Protein AF-0000000079764122 (afdb_homodimer)

Foldseek 3Di:
DDDPVPADPDPVSRVCVQQNDDPSLVLLVVQLVDWDDLVRSVVVDPPDDSVNSVVNQVSNVVVQFKDWDWPPDVVTDIIMHGDPNNVVCVVVSVVVVVVVVVVVVVVVVD/DDDPVPADPDPVSRVCVQQNDDPSLVLLVVQLVDWDDLVRSVVVDPPDDSVNSVVNQVSNVVVQFKDWDWPPDVVTDIIMHGDPNNNVCVVVSVVVVVVVVVVVVVVVVD

pLDDT: mean 93.63, std 7.14, range [58.12, 98.75]

Radius of gyration: 18.71 Å; Cα contacts (8 Å, |Δi|>4): 303; chains: 2; bounding box: 44×66×37 Å

Nearest PDB structures (foldseek):
  7kd3-assembly1_A  TM=9.656E-01  e=2.342E-09  Clostridioides difficile R20291
  4a5m-assembly1_B  TM=9.722E-01  e=9.877E-09  Bacillus subtilis
  4a5n-assembly2_D  TM=9.102E-01  e=9.278E-09  Bacillus subtilis
  2hzt-assembly1_B  TM=9.514E-01  e=3.675E-08  Bacillus subtilis
  5hs8-assembly1_A  TM=8.318E-01  e=1.384E-06  Bacillus subtilis subsp. subtilis str. 168

Organism: NCBI:txid410072

InterPro domains:
  IPR002577 Helix-turn-helix, HxlR type [PF01638] (18-104)
  IPR002577 Helix-turn-helix, HxlR type [PS51118] (10-108)
  IPR036388 Winged helix-like DNA-binding domain superfamily [G3DSA:1.10.10.10] (1-110)
  IPR036390 Winged helix DNA-binding domain superfamily [SSF46785] (8-101)

Sequence (220 aa):
MRAKEELPECPVATAVSLIGGKWKLLILRNLKERPWRFNELQRSIDGISQKVLTDSLRQMMSDGLAYRHDYHEQPPRVEYGLTELGTKMLPIVNSLADFGNYYKSIIEQNMRAKEELPECPVATAVSLIGGKWKLLILRNLKERPWRFNELQRSIDGISQKVLTDSLRQMMSDGLAYRHDYHEQPPRVEYGLTELGTKMLPIVNSLADFGNYYKSIIEQN

Secondary structure (DSSP, 8-state):
---GGGS-SSHHHHHHHHH-SSSHHHHHHHHTTS-B-HHHHHHHSTT--HHHHHHHHHHHHHTTSEEEEE---SS--EEEEE-HHHHTTHHHHHHHHHHHHHHHHHHHH-/---GGGS-SSHHHHHHHHH-SSSHHHHHHHHTTS-B-HHHHHHHSTT--HHHHHHHHHHHHHTTSEEEEE---SS--EEEEE-HHHHTTHHHHHHHHHHHHHHHHHHHH-

Structure (mmCIF, N/CA/C/O backbone):
data_AF-0000000079764122-model_v1
#
loop_
_entity.id
_entity.type
_entity.pdbx_description
1 polymer 'Transcriptional regulator'
#
loop_
_atom_site.group_PDB
_atom_site.id
_atom_site.type_symbol
_atom_site.label_atom_id
_atom_site.label_alt_id
_atom_site.label_comp_id
_atom_site.label_asym_id
_atom_site.label_entity_id
_atom_site.label_seq_id
_atom_site.pdbx_PDB_ins_code
_atom_site.Cartn_x
_atom_site.Cartn_y
_atom_site.Cartn_z
_atom_site.occupancy
_atom_site.B_iso_or_equiv
_atom_site.auth_seq_id
_atom_site.auth_comp_id
_atom_site.auth_asym_id
_atom_site.auth_atom_id
_atom_site.pdbx_PDB_model_num
ATOM 1 N N . MET A 1 1 ? -13.883 -15.25 -2.232 1 72.88 1 MET A N 1
ATOM 2 C CA . MET A 1 1 ? -13.961 -13.797 -2.146 1 72.88 1 MET A CA 1
ATOM 3 C C . MET A 1 1 ? -14.672 -13.359 -0.866 1 72.88 1 MET A C 1
ATOM 5 O O . MET A 1 1 ? -15.523 -14.086 -0.348 1 72.88 1 MET A O 1
ATOM 9 N N . ARG A 1 2 ? -14.109 -12.141 -0.45 1 74.19 2 ARG A N 1
ATOM 10 C CA . ARG A 1 2 ? -14.703 -11.656 0.791 1 74.19 2 ARG A CA 1
ATOM 11 C C . ARG A 1 2 ? -16.156 -11.25 0.582 1 74.19 2 ARG A C 1
ATOM 13 O O . ARG A 1 2 ? -16.547 -10.812 -0.505 1 74.19 2 ARG A O 1
ATOM 20 N N . ALA A 1 3 ? -16.922 -11.609 1.729 1 75.88 3 ALA A N 1
ATOM 21 C CA . ALA A 1 3 ? -18.297 -11.125 1.683 1 75.88 3 ALA A CA 1
ATOM 22 C C . ALA A 1 3 ? -18.344 -9.602 1.749 1 75.88 3 ALA A C 1
ATOM 24 O O . ALA A 1 3 ? -17.469 -8.977 2.352 1 75.88 3 ALA A O 1
ATOM 25 N N . LYS A 1 4 ? -19.312 -9.062 1.023 1 72.19 4 LYS A N 1
ATOM 26 C CA . LYS A 1 4 ? -19.516 -7.621 0.929 1 72.19 4 LYS A CA 1
ATOM 27 C C . LYS A 1 4 ? -19.5 -6.973 2.311 1 72.19 4 LYS A C 1
ATOM 29 O O . LYS A 1 4 ? -18.969 -5.883 2.49 1 72.19 4 LYS A O 1
ATOM 34 N N . GLU A 1 5 ? -20.125 -7.656 3.156 1 76.19 5 GLU A N 1
ATOM 35 C CA . GLU A 1 5 ? -20.297 -7.109 4.5 1 76.19 5 GLU A CA 1
ATOM 36 C C . GLU A 1 5 ? -18.969 -7 5.234 1 76.19 5 GLU A C 1
ATOM 38 O O . GLU A 1 5 ? -18.859 -6.285 6.234 1 76.19 5 GLU A O 1
ATOM 43 N N . GLU A 1 6 ? -18 -7.531 4.684 1 84.06 6 GLU A N 1
ATOM 44 C CA . GLU A 1 6 ? -16.688 -7.582 5.344 1 84.06 6 GLU A CA 1
ATOM 45 C C . GLU A 1 6 ? -15.766 -6.492 4.816 1 84.06 6 GLU A C 1
ATOM 47 O O . GLU A 1 6 ? -14.695 -6.254 5.383 1 84.06 6 GLU A O 1
ATOM 52 N N . LEU A 1 7 ? -16.344 -5.793 3.822 1 87.56 7 LEU A N 1
ATOM 53 C CA . LEU A 1 7 ? -15.469 -4.801 3.199 1 87.56 7 LEU A CA 1
ATOM 54 C C . LEU A 1 7 ? -15.711 -3.418 3.795 1 87.56 7 LEU A C 1
ATOM 56 O O . LEU A 1 7 ? -16.859 -3.051 4.082 1 87.56 7 LEU A O 1
ATOM 60 N N . PRO A 1 8 ? -14.633 -2.721 4.031 1 89.75 8 PRO A N 1
ATOM 61 C CA . PRO A 1 8 ? -14.805 -1.329 4.453 1 89.75 8 PRO A CA 1
ATOM 62 C C . PRO A 1 8 ? -15.656 -0.521 3.479 1 89.75 8 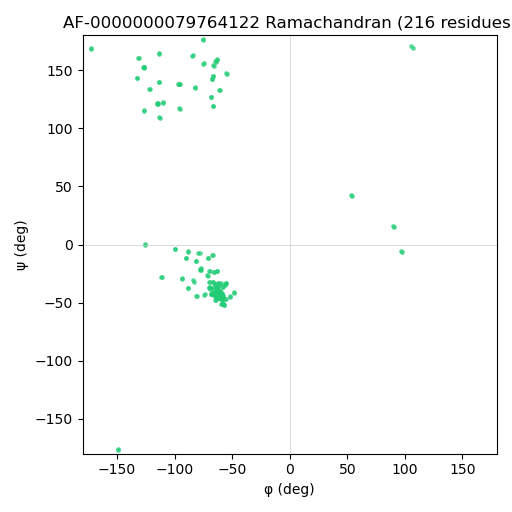PRO A C 1
ATOM 64 O O . PRO A 1 8 ? -15.672 -0.81 2.279 1 89.75 8 PRO A O 1
ATOM 67 N N . GLU A 1 9 ? -16.391 0.408 4.008 1 88.31 9 GLU A N 1
ATOM 68 C CA . GLU A 1 9 ? -17.188 1.287 3.162 1 88.31 9 GLU A CA 1
ATOM 69 C C . GLU A 1 9 ? -16.297 2.135 2.252 1 88.31 9 GLU A C 1
ATOM 71 O O . GLU A 1 9 ? -16.625 2.348 1.082 1 88.31 9 GLU A O 1
ATOM 76 N N . CYS A 1 10 ? -15.242 2.592 2.73 1 92.75 10 CYS A N 1
ATOM 77 C CA . CYS A 1 10 ? -14.312 3.406 1.96 1 92.75 10 CYS A CA 1
ATOM 78 C C . CYS A 1 10 ? -13.625 2.576 0.884 1 92.75 10 CYS A C 1
ATOM 80 O O . CYS A 1 10 ? -12.984 1.569 1.188 1 92.75 10 CYS A O 1
ATOM 82 N N . PRO A 1 11 ? -13.688 3.051 -0.358 1 95 11 PRO A N 1
ATOM 83 C CA . PRO A 1 11 ? -13.07 2.279 -1.437 1 95 11 PRO A CA 1
ATOM 84 C C . PRO A 1 11 ? -11.555 2.15 -1.274 1 95 11 PRO A C 1
ATOM 86 O O . PRO A 1 11 ? -10.984 1.101 -1.584 1 95 11 PRO A O 1
ATOM 89 N N . VAL A 1 12 ? -10.969 3.164 -0.826 1 95 12 VAL A N 1
ATOM 90 C CA . VAL A 1 12 ? -9.531 3.082 -0.6 1 95 12 VAL A CA 1
ATOM 91 C C . VAL A 1 12 ? -9.234 2.043 0.481 1 95 12 VAL A C 1
ATOM 93 O O . VAL A 1 12 ? -8.328 1.222 0.331 1 95 12 VAL A O 1
ATOM 96 N N . ALA A 1 13 ? -10.008 2.078 1.531 1 94.5 13 ALA A N 1
ATOM 97 C CA . ALA A 1 13 ? -9.844 1.101 2.605 1 94.5 13 ALA A CA 1
ATOM 98 C C . ALA A 1 13 ? -10.055 -0.32 2.09 1 94.5 13 ALA A C 1
ATOM 100 O O . ALA A 1 13 ? -9.352 -1.246 2.5 1 94.5 13 ALA A O 1
ATOM 101 N N . THR A 1 14 ? -11.023 -0.443 1.241 1 94.69 14 THR A N 1
ATOM 102 C CA . THR A 1 14 ? -11.25 -1.745 0.624 1 94.69 14 THR A CA 1
ATOM 103 C C . THR A 1 14 ? -10.008 -2.199 -0.146 1 94.69 14 THR A C 1
ATOM 105 O O . THR A 1 14 ? -9.516 -3.309 0.064 1 94.69 14 THR A O 1
ATOM 108 N N . ALA A 1 15 ? -9.484 -1.325 -1.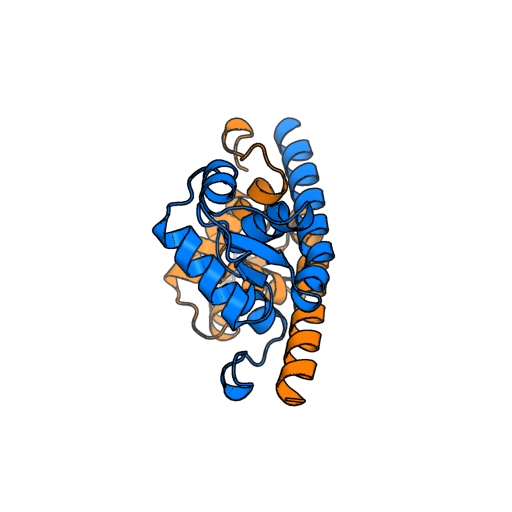012 1 94.81 15 ALA A N 1
ATOM 109 C CA . ALA A 1 15 ? -8.297 -1.664 -1.789 1 94.81 15 ALA A CA 1
ATOM 110 C C . ALA A 1 15 ? -7.113 -1.98 -0.875 1 94.81 15 ALA A C 1
ATOM 112 O O . ALA A 1 15 ? -6.395 -2.957 -1.097 1 94.81 15 ALA A O 1
ATOM 113 N N . VAL A 1 16 ? -6.965 -1.203 0.137 1 93.62 16 VAL A N 1
ATOM 114 C CA . VAL A 1 16 ? -5.871 -1.378 1.085 1 93.62 16 VAL A CA 1
ATOM 115 C C . VAL A 1 16 ? -6.02 -2.717 1.804 1 93.62 16 VAL A C 1
ATOM 117 O O . VAL A 1 16 ? -5.027 -3.41 2.049 1 93.62 16 VAL A O 1
ATOM 120 N N . SER A 1 17 ? -7.211 -3.068 2.133 1 92.81 17 SER A N 1
ATOM 121 C CA . SER A 1 17 ? -7.434 -4.344 2.801 1 92.81 17 SER A CA 1
ATOM 122 C C . SER A 1 17 ? -7.031 -5.516 1.908 1 92.81 17 SER A C 1
ATOM 124 O O . SER A 1 17 ? -6.691 -6.59 2.402 1 92.81 17 SER A O 1
ATOM 126 N N . LEU A 1 18 ? -7.008 -5.312 0.625 1 93.75 18 LEU A N 1
ATOM 127 C CA . LEU A 1 18 ? -6.688 -6.348 -0.348 1 93.75 18 LEU A CA 1
ATOM 128 C C . LEU A 1 18 ? -5.184 -6.406 -0.604 1 93.75 18 LEU A C 1
ATOM 130 O O . LEU A 1 18 ? -4.621 -7.488 -0.788 1 93.75 18 LEU A O 1
ATOM 134 N N . ILE A 1 19 ? -4.559 -5.254 -0.62 1 91.31 19 ILE A N 1
ATOM 135 C CA . ILE A 1 19 ? -3.176 -5.219 -1.08 1 91.31 19 ILE A CA 1
ATOM 136 C C . ILE A 1 19 ? -2.295 -4.562 -0.02 1 91.31 19 ILE A C 1
ATOM 138 O O . ILE A 1 19 ? -1.102 -4.348 -0.242 1 91.31 19 ILE A O 1
ATOM 142 N N . GLY A 1 20 ? -3.004 -4.215 1.008 1 83.31 20 GLY A N 1
ATOM 143 C CA . GLY A 1 20 ? -2.246 -3.58 2.072 1 83.31 20 GLY A CA 1
ATOM 144 C C . GLY A 1 20 ? -1.212 -4.496 2.699 1 83.31 20 GLY A C 1
ATOM 145 O O . GLY A 1 20 ? -1.279 -5.715 2.541 1 83.31 20 GLY A O 1
ATOM 146 N N . GLY A 1 21 ? -0.166 -3.969 3.33 1 79.31 21 GLY A N 1
ATOM 147 C CA . GLY A 1 21 ? 0.979 -4.691 3.861 1 79.31 21 GLY A CA 1
ATOM 148 C C . GLY A 1 21 ? 2.242 -4.488 3.045 1 79.31 21 GLY A C 1
ATOM 149 O O . GLY A 1 21 ? 2.188 -3.975 1.926 1 79.31 21 GLY A O 1
ATOM 150 N N . LYS A 1 22 ? 3.248 -4.914 3.59 1 82.5 22 LYS A N 1
ATOM 151 C CA . LYS A 1 22 ? 4.562 -4.648 3.014 1 82.5 22 LYS A CA 1
ATOM 152 C C . LYS A 1 22 ? 4.832 -5.551 1.813 1 82.5 22 LYS A C 1
ATOM 154 O O . LYS A 1 22 ? 5.504 -5.145 0.862 1 82.5 22 LYS A O 1
ATOM 159 N N . TRP A 1 23 ? 4.082 -6.684 1.724 1 93.06 23 TRP A N 1
ATOM 160 C CA . TRP A 1 23 ? 4.617 -7.723 0.854 1 93.06 23 TRP A CA 1
ATOM 161 C C . TRP A 1 23 ? 3.746 -7.902 -0.385 1 93.06 23 TRP A C 1
ATOM 163 O O . TRP A 1 23 ? 4.246 -8.258 -1.455 1 93.06 23 TRP A O 1
ATOM 173 N N . LYS A 1 24 ? 2.465 -7.633 -0.38 1 95.31 24 LYS A N 1
ATOM 174 C CA . LYS A 1 24 ? 1.551 -8.016 -1.451 1 95.31 24 LYS A CA 1
ATOM 175 C C . LYS A 1 24 ? 1.82 -7.215 -2.719 1 95.31 24 LYS A C 1
ATOM 177 O O . LYS A 1 24 ? 1.667 -7.727 -3.83 1 95.31 24 LYS A O 1
ATOM 182 N N . LEU A 1 25 ? 2.244 -5.992 -2.572 1 95.12 25 LEU A N 1
ATOM 183 C CA . LEU A 1 25 ? 2.566 -5.18 -3.74 1 95.12 25 LEU A CA 1
ATOM 184 C C . LEU A 1 25 ? 3.828 -5.691 -4.426 1 95.12 25 LEU A C 1
ATOM 186 O O . LEU A 1 25 ? 3.932 -5.652 -5.656 1 95.12 25 LEU A O 1
ATOM 190 N N . LEU A 1 26 ? 4.785 -6.141 -3.652 1 96.25 26 LEU A N 1
ATOM 191 C CA . LEU A 1 26 ? 6 -6.711 -4.219 1 96.25 26 LEU A CA 1
ATOM 192 C C . LEU A 1 26 ? 5.711 -8.039 -4.906 1 96.25 26 LEU A C 1
ATOM 194 O O . LEU A 1 26 ? 6.281 -8.344 -5.957 1 96.25 26 LEU A O 1
ATOM 198 N N . ILE A 1 27 ? 4.82 -8.773 -4.301 1 97.62 27 ILE A N 1
ATOM 199 C CA . ILE A 1 27 ? 4.398 -10.031 -4.91 1 97.62 27 ILE A CA 1
ATOM 200 C C . ILE A 1 27 ? 3.703 -9.758 -6.238 1 97.62 27 ILE A C 1
ATOM 202 O O . ILE A 1 27 ? 3.996 -10.406 -7.246 1 97.62 27 ILE A O 1
ATOM 206 N N . LEU A 1 28 ? 2.814 -8.773 -6.273 1 97.12 28 LEU A N 1
ATOM 207 C CA . LEU A 1 28 ? 2.115 -8.383 -7.492 1 97.12 28 LEU A CA 1
ATOM 208 C C . LEU A 1 28 ? 3.104 -7.984 -8.586 1 97.12 28 LEU A C 1
ATOM 210 O O . LEU A 1 28 ? 2.928 -8.344 -9.75 1 97.12 28 LEU A O 1
ATOM 214 N N . ARG A 1 29 ? 4.031 -7.25 -8.18 1 96.06 29 ARG A N 1
ATOM 215 C CA . ARG A 1 29 ? 5.055 -6.809 -9.117 1 96.06 29 ARG A CA 1
ATOM 216 C C . ARG A 1 29 ? 5.715 -7.996 -9.812 1 96.06 29 ARG A C 1
ATOM 218 O O . ARG A 1 29 ? 5.883 -7.996 -11.031 1 96.06 29 ARG A O 1
ATOM 225 N N . ASN A 1 30 ? 6.094 -9.008 -9.039 1 97.31 30 ASN A N 1
ATOM 226 C CA . ASN A 1 30 ? 6.738 -10.188 -9.609 1 97.31 30 ASN A CA 1
ATOM 227 C C . ASN A 1 30 ? 5.777 -10.984 -10.484 1 97.31 30 ASN A C 1
ATOM 229 O O . ASN A 1 30 ? 6.137 -11.414 -11.578 1 97.31 30 ASN A O 1
ATOM 233 N N . LEU A 1 31 ? 4.566 -11.133 -10.008 1 97.94 31 LEU A N 1
ATOM 234 C CA . LEU A 1 31 ? 3.59 -11.961 -10.711 1 97.94 31 LEU A CA 1
ATOM 235 C C . LEU A 1 31 ? 3.166 -11.305 -12.023 1 97.94 31 LEU A C 1
ATOM 237 O O . LEU A 1 31 ? 2.586 -11.961 -12.891 1 97.94 31 LEU A O 1
ATOM 241 N N . LYS A 1 32 ? 3.326 -10.031 -12.102 1 96.38 32 LYS A N 1
ATOM 242 C CA . LYS A 1 32 ? 3.064 -9.305 -13.344 1 96.38 32 LYS A CA 1
ATOM 243 C C . LYS A 1 32 ? 3.865 -9.883 -14.5 1 96.38 32 LYS A C 1
ATOM 245 O O . LYS A 1 32 ? 3.404 -9.883 -15.641 1 96.38 32 LYS A O 1
ATOM 250 N N . GLU A 1 33 ? 4.988 -10.359 -14.25 1 95.69 33 GLU A N 1
ATOM 251 C CA . GLU A 1 33 ? 5.938 -10.773 -15.281 1 95.69 33 GLU A CA 1
ATOM 252 C C . GLU A 1 33 ? 5.602 -12.164 -15.805 1 95.69 33 GLU A C 1
ATOM 254 O O . GLU A 1 33 ? 5.695 -12.422 -17.016 1 95.69 33 GLU A O 1
ATOM 259 N N . ARG A 1 34 ? 5.312 -13.016 -14.977 1 96 34 ARG A N 1
ATOM 260 C CA . ARG A 1 34 ? 5.051 -14.422 -15.273 1 96 34 ARG A CA 1
ATOM 261 C C . ARG A 1 34 ? 4.543 -15.164 -14.039 1 96 34 ARG A C 1
ATOM 263 O O . ARG A 1 34 ? 4.594 -14.625 -12.93 1 96 34 ARG A O 1
ATOM 270 N N . PRO A 1 35 ? 4.039 -16.453 -14.266 1 97.88 35 PRO A N 1
ATOM 271 C CA . PRO A 1 35 ? 3.84 -17.297 -13.086 1 97.88 35 PRO A CA 1
ATOM 272 C C . PRO A 1 35 ? 5.152 -17.672 -12.406 1 97.88 35 PRO A C 1
ATOM 274 O O . PRO A 1 35 ? 6.203 -17.688 -13.047 1 97.88 35 PRO A O 1
ATOM 277 N N . TRP A 1 36 ? 5.039 -17.953 -11.062 1 98.31 36 TRP A N 1
ATOM 278 C CA . TRP A 1 36 ? 6.242 -18.25 -10.289 1 98.31 36 TRP A CA 1
ATOM 279 C C . TRP A 1 36 ? 6.047 -19.484 -9.43 1 98.31 36 TRP A C 1
ATOM 281 O O . TRP A 1 36 ? 4.965 -19.719 -8.883 1 98.31 36 TRP A O 1
ATOM 291 N N . ARG A 1 37 ? 7.129 -20.203 -9.344 1 97.94 37 ARG A N 1
ATOM 292 C CA . ARG A 1 37 ? 7.18 -21.203 -8.273 1 97.94 37 ARG A CA 1
ATOM 293 C C . ARG A 1 37 ? 7.426 -20.547 -6.922 1 97.94 37 ARG A C 1
ATOM 295 O O . ARG A 1 37 ? 8.055 -19.484 -6.848 1 97.94 37 ARG A O 1
ATOM 302 N N . PHE A 1 38 ? 6.988 -21.266 -5.875 1 98.25 38 PHE A N 1
ATOM 303 C CA . PHE A 1 38 ? 7 -20.688 -4.535 1 98.25 38 PHE A CA 1
ATOM 304 C C . PHE A 1 38 ? 8.414 -20.266 -4.141 1 98.25 38 PHE A C 1
ATOM 306 O O . PHE A 1 38 ? 8.648 -19.094 -3.811 1 98.25 38 PHE A O 1
ATOM 313 N N . ASN A 1 39 ? 9.359 -21.156 -4.273 1 97.69 39 ASN A N 1
ATOM 314 C CA . ASN A 1 39 ? 10.719 -20.891 -3.803 1 97.69 39 ASN A CA 1
ATOM 315 C C . ASN A 1 39 ? 11.398 -19.797 -4.629 1 97.69 39 ASN A C 1
ATOM 317 O O . ASN A 1 39 ? 12.148 -18.984 -4.094 1 97.69 39 ASN A O 1
ATOM 321 N N . GLU A 1 40 ? 11.156 -19.812 -5.891 1 97.56 40 GLU A N 1
ATOM 322 C CA . GLU A 1 40 ? 11.68 -18.766 -6.77 1 97.56 40 GLU A CA 1
ATOM 323 C C . GLU A 1 40 ? 11.141 -17.391 -6.375 1 97.56 40 GLU A C 1
ATOM 325 O O . GLU A 1 40 ? 11.891 -16.406 -6.34 1 97.56 40 GLU A O 1
ATOM 330 N N . LEU A 1 41 ? 9.867 -17.328 -6.121 1 98.06 41 LEU A N 1
ATOM 331 C CA . LEU A 1 41 ? 9.219 -16.109 -5.691 1 98.06 41 LEU A CA 1
ATOM 332 C C . LEU A 1 41 ? 9.789 -15.617 -4.363 1 98.06 41 LEU A C 1
ATOM 334 O O . LEU A 1 41 ? 10.117 -14.438 -4.219 1 98.06 41 LEU A O 1
ATOM 338 N N . GLN A 1 42 ? 9.953 -16.5 -3.463 1 98 42 GLN A N 1
ATOM 339 C CA . GLN A 1 42 ? 10.492 -16.156 -2.15 1 98 42 GLN A CA 1
ATOM 340 C C . GLN A 1 42 ? 11.891 -15.555 -2.27 1 98 42 GLN A C 1
ATOM 342 O O . GLN A 1 42 ? 12.188 -14.547 -1.626 1 98 42 GLN A O 1
ATOM 347 N N . ARG A 1 43 ? 12.711 -16.125 -3.117 1 97.12 43 ARG A N 1
ATOM 348 C CA . ARG A 1 43 ? 14.094 -15.672 -3.279 1 97.12 43 ARG A CA 1
ATOM 349 C C . ARG A 1 43 ? 14.148 -14.312 -3.979 1 97.12 43 ARG A C 1
ATOM 351 O O . ARG A 1 43 ? 15.109 -13.555 -3.799 1 97.12 43 ARG A O 1
ATOM 358 N N . SER A 1 44 ? 13.148 -14.039 -4.77 1 96.12 44 SER A N 1
ATOM 359 C CA . SER A 1 44 ? 13.148 -12.828 -5.586 1 96.12 44 SER A CA 1
ATOM 360 C C . SER A 1 44 ? 12.703 -11.617 -4.781 1 96.12 44 SER A C 1
ATOM 362 O O . SER A 1 44 ? 12.891 -10.477 -5.215 1 96.12 44 SER A O 1
ATOM 364 N N . ILE A 1 45 ? 12.125 -11.781 -3.615 1 95.88 45 ILE A N 1
ATOM 365 C CA . ILE A 1 45 ? 11.656 -10.695 -2.766 1 95.88 45 ILE A CA 1
ATOM 366 C C . ILE A 1 45 ? 12.508 -10.625 -1.496 1 95.88 45 ILE A C 1
ATOM 368 O O . ILE A 1 45 ? 12.32 -11.43 -0.577 1 95.88 45 ILE A O 1
ATOM 372 N N . ASP A 1 46 ? 13.281 -9.625 -1.428 1 92.81 46 ASP A N 1
ATOM 373 C CA . ASP A 1 46 ? 14.266 -9.5 -0.358 1 92.81 46 ASP A CA 1
ATOM 374 C C . ASP A 1 46 ? 13.586 -9.312 0.996 1 92.81 46 ASP A C 1
ATOM 376 O O . ASP A 1 46 ? 12.789 -8.391 1.174 1 92.81 46 ASP A O 1
ATOM 380 N N . GLY A 1 47 ? 13.906 -10.359 1.9 1 94.06 47 GLY A N 1
ATOM 381 C CA . GLY A 1 47 ? 13.516 -10.156 3.287 1 94.06 47 GLY A CA 1
ATOM 382 C C . GLY A 1 47 ? 12.203 -10.82 3.65 1 94.06 47 GLY A C 1
ATOM 383 O O . GLY A 1 47 ? 11.836 -10.883 4.824 1 94.06 47 GLY A O 1
ATOM 384 N N . ILE A 1 48 ? 11.508 -11.375 2.699 1 95.94 48 ILE A N 1
ATOM 385 C CA . ILE A 1 48 ? 10.219 -11.984 3.014 1 95.94 48 ILE A CA 1
ATOM 386 C C . ILE A 1 48 ? 10.438 -13.391 3.568 1 95.94 48 ILE A C 1
ATOM 388 O O . ILE A 1 48 ? 11.258 -14.156 3.047 1 95.94 48 ILE A O 1
ATOM 392 N N . SER A 1 49 ? 9.773 -13.734 4.605 1 97.19 49 SER A N 1
ATOM 393 C CA . SER A 1 49 ? 9.867 -15.086 5.148 1 97.19 49 SER A CA 1
ATOM 394 C C . SER A 1 49 ? 8.914 -16.031 4.426 1 97.19 49 SER A C 1
ATOM 396 O O . SER A 1 49 ? 7.973 -15.602 3.766 1 97.19 49 SER A O 1
ATOM 398 N N . GLN A 1 50 ? 9.164 -17.266 4.59 1 97.88 50 GLN A N 1
ATOM 399 C CA . GLN A 1 50 ? 8.32 -18.297 3.994 1 97.88 50 GLN A CA 1
ATOM 400 C C . GLN A 1 50 ? 6.887 -18.203 4.5 1 97.88 50 GLN A C 1
ATOM 402 O O . GLN A 1 50 ? 5.941 -18.297 3.715 1 97.88 50 GLN A O 1
ATOM 407 N N . LYS A 1 51 ? 6.758 -18.062 5.723 1 97.94 51 LYS A N 1
ATOM 408 C CA . LYS A 1 51 ? 5.43 -17.984 6.328 1 97.94 51 LYS A CA 1
ATOM 409 C C . LYS A 1 51 ? 4.652 -16.781 5.785 1 97.94 51 LYS A C 1
ATOM 411 O O . LYS A 1 51 ? 3.469 -16.906 5.453 1 97.94 51 LYS A O 1
ATOM 416 N N . VAL A 1 52 ? 5.309 -15.688 5.73 1 97.19 52 VAL A N 1
ATOM 417 C CA . VAL A 1 52 ? 4.652 -14.453 5.293 1 97.19 52 VAL A CA 1
ATOM 418 C C . VAL A 1 52 ? 4.262 -14.57 3.822 1 97.19 52 VAL A C 1
ATOM 420 O O . VAL A 1 52 ? 3.18 -14.133 3.426 1 97.19 52 VAL A O 1
ATOM 423 N N . LEU A 1 53 ? 5.137 -15.125 3.027 1 98.12 53 LEU A N 1
ATOM 424 C CA . LEU A 1 53 ? 4.793 -15.344 1.626 1 98.12 53 LEU A CA 1
ATOM 425 C C . LEU A 1 53 ? 3.588 -16.266 1.498 1 98.12 53 LEU A C 1
ATOM 427 O O . LEU A 1 53 ? 2.658 -15.977 0.74 1 98.12 53 LEU A O 1
ATOM 431 N N . THR A 1 54 ? 3.561 -17.344 2.236 1 98.38 54 THR A N 1
ATOM 432 C CA . THR A 1 54 ? 2.443 -18.281 2.238 1 98.38 54 THR A CA 1
ATOM 433 C C . THR A 1 54 ? 1.142 -17.562 2.594 1 98.38 54 THR A C 1
ATOM 435 O O . THR A 1 54 ? 0.148 -17.688 1.872 1 98.38 54 THR A O 1
ATOM 438 N N . ASP A 1 55 ? 1.175 -16.875 3.658 1 97.5 55 ASP A N 1
ATOM 439 C CA . ASP A 1 55 ? -0.018 -16.172 4.133 1 97.5 55 ASP A CA 1
ATOM 440 C C . ASP A 1 55 ? -0.492 -15.141 3.115 1 97.5 55 ASP A C 1
ATOM 442 O O . ASP A 1 55 ? -1.693 -15 2.879 1 97.5 55 ASP A O 1
ATOM 446 N N . SER A 1 56 ? 0.44 -14.406 2.533 1 97.38 56 SER A N 1
ATOM 447 C CA . SER A 1 56 ? 0.093 -13.383 1.556 1 97.38 56 SER A CA 1
ATOM 448 C C . SER A 1 56 ? -0.549 -13.992 0.315 1 97.38 56 SER A C 1
ATOM 450 O O . SER A 1 56 ? -1.573 -13.508 -0.166 1 97.38 56 SER A O 1
ATOM 452 N N . LEU A 1 57 ? 0.042 -15.055 -0.163 1 98.06 57 LEU A N 1
ATOM 453 C CA . LEU A 1 57 ? -0.502 -15.727 -1.339 1 98.06 57 LEU A CA 1
ATOM 454 C C . LEU A 1 57 ? -1.888 -16.297 -1.048 1 98.06 57 LEU A C 1
ATOM 456 O O . LEU A 1 57 ? -2.795 -16.188 -1.875 1 98.06 57 LEU A O 1
ATOM 460 N N . ARG A 1 58 ? -2.031 -16.875 0.11 1 97.81 58 ARG A N 1
ATOM 461 C CA . ARG A 1 58 ? -3.33 -17.406 0.514 1 97.81 58 ARG A CA 1
ATOM 462 C C . ARG A 1 58 ? -4.387 -16.297 0.524 1 97.81 58 ARG A C 1
ATOM 464 O O . ARG A 1 58 ? -5.492 -16.484 0.014 1 97.81 58 ARG A O 1
ATOM 471 N N . GLN A 1 59 ? -4.078 -15.234 1.086 1 96.81 59 GLN A N 1
ATOM 472 C CA . GLN A 1 59 ? -5.02 -14.117 1.141 1 96.81 59 GLN A CA 1
ATOM 473 C C . GLN A 1 59 ? -5.332 -13.594 -0.258 1 96.81 59 GLN A C 1
ATOM 475 O O . GLN A 1 59 ? -6.488 -13.297 -0.572 1 96.81 59 GLN A O 1
ATOM 480 N N . MET A 1 60 ? -4.32 -13.469 -1.064 1 97.56 60 MET A N 1
ATOM 481 C CA . MET A 1 60 ? -4.504 -12.977 -2.424 1 97.56 60 MET A CA 1
ATOM 482 C C . MET A 1 60 ? -5.383 -13.922 -3.236 1 97.56 60 MET A C 1
ATOM 484 O O . MET A 1 60 ? -6.184 -13.477 -4.062 1 97.56 60 MET A O 1
ATOM 488 N N . MET A 1 61 ? -5.215 -15.219 -3.008 1 98 61 MET A N 1
ATOM 489 C CA . MET A 1 61 ? -6.07 -16.203 -3.674 1 98 61 MET A CA 1
ATOM 490 C C . MET A 1 61 ? -7.504 -16.109 -3.162 1 98 61 MET A C 1
ATOM 492 O O . MET A 1 61 ? -8.445 -16.109 -3.951 1 98 61 MET A O 1
ATOM 496 N N . SER A 1 62 ? -7.633 -15.969 -1.858 1 96.19 62 SER A N 1
ATOM 497 C CA . SER A 1 62 ? -8.953 -15.852 -1.252 1 96.19 62 SER A CA 1
ATOM 498 C C . SER A 1 62 ? -9.68 -14.602 -1.75 1 96.19 62 SER A C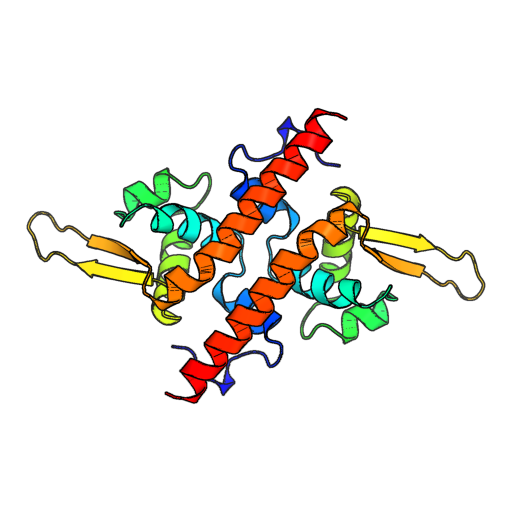 1
ATOM 500 O O . SER A 1 62 ? -10.898 -14.617 -1.922 1 96.19 62 SER A O 1
ATOM 502 N N . ASP A 1 63 ? -8.938 -13.586 -2.012 1 95.62 63 ASP A N 1
ATOM 503 C CA . ASP A 1 63 ? -9.516 -12.312 -2.436 1 95.62 63 ASP A CA 1
ATOM 504 C C . ASP A 1 63 ? -9.688 -12.266 -3.953 1 95.62 63 ASP A C 1
ATOM 506 O O . ASP A 1 63 ? -10.164 -11.266 -4.5 1 95.62 63 ASP A O 1
ATOM 510 N N . GLY A 1 64 ? -9.211 -13.25 -4.625 1 96.56 64 GLY A N 1
ATOM 511 C CA . GLY A 1 64 ? -9.438 -13.375 -6.055 1 96.56 64 GLY A CA 1
ATOM 512 C C . GLY A 1 64 ? -8.367 -12.695 -6.891 1 96.56 64 GLY A C 1
ATOM 513 O O . GLY A 1 64 ? -8.539 -12.5 -8.094 1 96.56 64 GLY A O 1
ATOM 514 N N . LEU A 1 65 ? -7.266 -12.359 -6.312 1 97.31 65 LEU A N 1
ATOM 515 C CA . LEU A 1 65 ? -6.238 -11.586 -7 1 97.31 65 LEU A CA 1
ATOM 516 C C . LEU A 1 65 ? -5.203 -12.5 -7.641 1 97.31 65 LEU A C 1
ATOM 518 O O . LEU A 1 65 ? -4.562 -12.133 -8.625 1 97.31 65 LEU A O 1
ATOM 522 N N . ALA A 1 66 ? -4.984 -13.672 -7.082 1 98.38 66 AL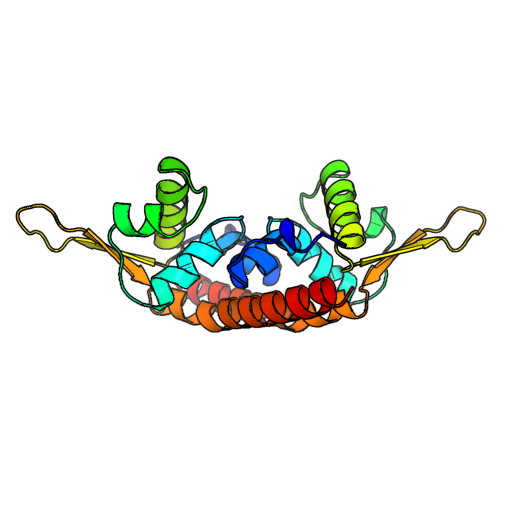A A N 1
ATOM 523 C CA . ALA A 1 66 ? -3.979 -14.625 -7.555 1 98.38 66 ALA A CA 1
ATOM 524 C C . ALA A 1 66 ? -4.562 -16.031 -7.676 1 98.38 66 ALA A C 1
ATOM 526 O O . ALA A 1 66 ? -5.625 -16.312 -7.113 1 98.38 66 ALA A O 1
ATOM 527 N N . TYR A 1 67 ? -3.898 -16.828 -8.445 1 98.62 67 TYR A N 1
ATOM 528 C CA . TYR A 1 67 ? -4.281 -18.219 -8.547 1 98.62 67 TYR A CA 1
ATOM 529 C C . TYR A 1 67 ? -3.088 -19.141 -8.273 1 98.62 67 TYR A C 1
ATOM 531 O O . TYR A 1 67 ? -1.938 -18.703 -8.344 1 98.62 67 TYR A O 1
ATOM 539 N N . ARG A 1 68 ? -3.377 -20.25 -7.816 1 98.31 68 ARG A N 1
ATOM 540 C CA . ARG A 1 68 ? -2.443 -21.359 -7.664 1 98.31 68 ARG A CA 1
ATOM 541 C C . ARG A 1 68 ? -2.754 -22.484 -8.656 1 98.31 68 ARG A C 1
ATOM 543 O O . ARG A 1 68 ? -3.877 -22.984 -8.688 1 98.31 68 ARG A O 1
ATOM 550 N N . HIS A 1 69 ? -1.782 -22.828 -9.484 1 98.19 69 HIS A N 1
ATOM 551 C CA . HIS A 1 69 ? -1.979 -23.875 -10.469 1 98.19 69 HIS A CA 1
ATOM 552 C C . HIS A 1 69 ? -1.071 -25.062 -10.188 1 98.19 69 HIS A C 1
ATOM 554 O O . HIS A 1 69 ? 0.155 -24.938 -10.188 1 98.19 69 HIS A O 1
ATOM 560 N N . ASP A 1 70 ? -1.691 -26.188 -10.008 1 97.44 70 ASP A N 1
ATOM 561 C CA . ASP A 1 70 ? -0.978 -27.438 -9.859 1 97.44 70 ASP A CA 1
ATOM 562 C C . ASP A 1 70 ? -0.899 -28.188 -11.188 1 97.44 70 ASP A C 1
ATOM 564 O O . ASP A 1 70 ? -1.926 -28.578 -11.75 1 97.44 70 ASP A O 1
ATOM 568 N N . TYR A 1 71 ? 0.268 -28.453 -11.766 1 96.62 71 TYR A N 1
ATOM 569 C CA . TYR A 1 71 ? 0.446 -29.078 -13.07 1 96.62 71 TYR A CA 1
ATOM 570 C C . TYR A 1 71 ? 0.269 -30.594 -12.969 1 96.62 71 TYR A C 1
ATOM 572 O O . TYR A 1 71 ? 0.234 -31.281 -13.984 1 96.62 71 TYR A O 1
ATOM 580 N N . HIS A 1 72 ? 0.134 -31.094 -11.719 1 95.25 72 HIS A N 1
ATOM 581 C CA . HIS A 1 72 ? -0.064 -32.531 -11.469 1 95.25 72 HIS A CA 1
ATOM 582 C C . HIS A 1 72 ? 1.016 -33.344 -12.148 1 95.25 72 HIS A C 1
ATOM 584 O O . HIS A 1 72 ? 0.712 -34.344 -12.82 1 95.25 72 HIS A O 1
ATOM 590 N N . GLU A 1 73 ? 2.111 -32.906 -12.062 1 93.38 73 GLU A N 1
ATOM 591 C CA . GLU A 1 73 ? 3.236 -33.625 -12.672 1 93.38 73 GLU A CA 1
ATOM 592 C C . GLU A 1 73 ? 4.195 -34.156 -11.602 1 93.38 73 GLU A C 1
ATOM 594 O O . GLU A 1 73 ? 4.012 -33.875 -10.414 1 93.38 73 GLU A O 1
ATOM 599 N N . GLN A 1 74 ? 5.102 -35.125 -12.039 1 92.25 74 GLN A N 1
ATOM 600 C CA . GLN A 1 74 ? 6.172 -35.656 -11.203 1 92.25 74 GLN A CA 1
ATOM 601 C C . GLN A 1 74 ? 7.543 -35.281 -11.75 1 92.25 74 GLN A C 1
ATOM 603 O O . GLN A 1 74 ? 7.871 -35.594 -12.898 1 92.25 74 GLN A O 1
ATOM 608 N N . PRO A 1 75 ? 8.266 -34.562 -10.859 1 92.12 75 PRO A N 1
ATOM 609 C CA . PRO A 1 75 ? 8.07 -34 -9.516 1 92.12 75 PRO A CA 1
ATOM 610 C C . PRO A 1 75 ? 6.992 -32.906 -9.484 1 92.12 75 PRO A C 1
ATOM 612 O O . PRO A 1 75 ? 6.695 -32.312 -10.516 1 92.12 75 PRO A O 1
ATOM 615 N N . PRO A 1 76 ? 6.484 -32.719 -8.297 1 94.31 76 PRO A N 1
ATOM 616 C CA . PRO A 1 76 ? 5.371 -31.781 -8.211 1 94.31 76 PRO A CA 1
ATOM 617 C C . PRO A 1 76 ? 5.758 -30.375 -8.656 1 94.31 76 PRO A C 1
ATOM 619 O O . PRO A 1 76 ? 6.863 -29.906 -8.367 1 94.31 76 PRO A O 1
ATOM 622 N N . ARG A 1 77 ? 4.902 -29.797 -9.5 1 95.31 77 ARG A N 1
ATOM 623 C CA . ARG A 1 77 ? 5.098 -28.422 -9.977 1 95.31 77 ARG A CA 1
ATOM 624 C C . ARG A 1 77 ? 3.854 -27.578 -9.734 1 95.31 77 ARG A C 1
ATOM 626 O O . ARG A 1 77 ? 2.775 -27.891 -10.25 1 95.31 77 ARG A O 1
ATOM 633 N N . VAL A 1 78 ? 3.984 -26.578 -8.883 1 97.75 78 VAL A N 1
ATOM 634 C CA . VAL A 1 78 ? 2.93 -25.609 -8.594 1 97.75 78 VAL A CA 1
ATOM 635 C C . VAL A 1 78 ? 3.418 -24.203 -8.914 1 97.75 78 VAL A C 1
ATOM 637 O O . VAL A 1 78 ? 4.555 -23.844 -8.602 1 97.75 78 VAL A O 1
ATOM 640 N N . GLU A 1 79 ? 2.514 -23.5 -9.609 1 98.69 79 GLU A N 1
ATOM 641 C CA . GLU A 1 79 ? 2.867 -22.125 -9.906 1 98.69 79 GLU A CA 1
ATOM 642 C C . GLU A 1 79 ? 1.771 -21.156 -9.453 1 98.69 79 GLU A C 1
ATOM 644 O O . GLU A 1 79 ? 0.603 -21.547 -9.359 1 98.69 79 GLU A O 1
ATOM 649 N N . TYR A 1 80 ? 2.164 -20 -9.172 1 98.75 80 TYR A N 1
ATOM 650 C CA . TYR A 1 80 ? 1.275 -18.906 -8.797 1 98.75 80 TYR A CA 1
ATOM 651 C C . TYR A 1 80 ? 1.281 -17.797 -9.852 1 98.75 80 TYR A C 1
ATOM 653 O O . TYR A 1 80 ? 2.332 -17.469 -10.406 1 98.75 80 TYR A O 1
ATOM 661 N N . GLY A 1 81 ? 0.111 -17.234 -10.141 1 98.62 81 GLY A N 1
ATOM 662 C CA . GLY A 1 81 ? -0.027 -16.141 -11.094 1 98.62 81 GLY A CA 1
ATOM 663 C C . GLY A 1 81 ? -1.17 -15.203 -10.758 1 98.62 81 GLY A C 1
ATOM 664 O O . GLY A 1 81 ? -1.812 -15.344 -9.719 1 98.62 81 GLY A O 1
ATOM 665 N N . LEU A 1 82 ? -1.387 -14.242 -11.633 1 98.44 82 LEU A N 1
ATOM 666 C CA . LEU A 1 82 ? -2.447 -13.266 -11.422 1 98.44 82 LEU A CA 1
ATOM 667 C C . LEU A 1 82 ? -3.717 -13.672 -12.164 1 98.44 82 LEU A C 1
ATOM 669 O O . LEU A 1 82 ? -3.65 -14.164 -13.297 1 98.44 82 LEU A O 1
ATOM 673 N N . THR A 1 83 ? -4.805 -13.484 -11.453 1 98 83 THR A N 1
ATOM 674 C CA . THR A 1 83 ? -6.09 -13.578 -12.133 1 98 83 THR A CA 1
ATOM 675 C C . THR A 1 83 ? -6.352 -12.328 -12.969 1 98 83 THR A C 1
ATOM 677 O O . THR A 1 83 ? -5.543 -11.391 -12.969 1 98 83 THR A O 1
ATOM 680 N N . GLU A 1 84 ? -7.492 -12.375 -13.688 1 96.56 84 GLU A N 1
ATOM 681 C CA . GLU A 1 84 ? -7.91 -11.164 -14.383 1 96.56 84 GLU A CA 1
ATOM 682 C C . GLU A 1 84 ? -8.102 -10 -13.414 1 96.56 84 GLU A C 1
ATOM 684 O O . GLU A 1 84 ? -7.691 -8.875 -13.703 1 96.56 84 GLU A O 1
ATOM 689 N N . LEU A 1 85 ? -8.703 -10.281 -12.297 1 96.19 85 LEU A N 1
ATOM 690 C CA . LEU A 1 85 ? -8.914 -9.266 -11.273 1 96.19 85 LEU A CA 1
ATOM 691 C C . LEU A 1 85 ? -7.578 -8.734 -10.75 1 96.19 85 LEU A C 1
ATOM 693 O O . LEU A 1 85 ? -7.402 -7.527 -10.594 1 96.19 85 LEU A O 1
ATOM 697 N N . GLY A 1 86 ? -6.664 -9.648 -10.484 1 96.94 86 GLY A N 1
ATOM 698 C CA . GLY A 1 86 ? -5.344 -9.25 -10.039 1 96.94 86 GLY A CA 1
ATOM 699 C C . GLY A 1 86 ? -4.629 -8.336 -11.023 1 96.94 86 GLY A C 1
ATOM 700 O O . GLY A 1 86 ? -3.928 -7.406 -10.617 1 96.94 86 GLY A O 1
ATOM 701 N N . THR A 1 87 ? -4.836 -8.594 -12.305 1 96.81 87 THR A N 1
ATOM 702 C CA . THR A 1 87 ? -4.188 -7.816 -13.352 1 96.81 87 THR A CA 1
ATOM 703 C C . THR A 1 87 ? -4.68 -6.371 -13.344 1 96.81 87 THR A C 1
ATOM 705 O O . THR A 1 87 ? -3.951 -5.457 -13.734 1 96.81 87 THR A O 1
ATOM 708 N N . LYS A 1 88 ? -5.844 -6.152 -12.812 1 95.69 88 LYS A N 1
ATOM 709 C CA . LYS A 1 88 ? -6.414 -4.809 -12.75 1 95.69 88 LYS A CA 1
ATOM 710 C C . LYS A 1 88 ? -5.672 -3.943 -11.734 1 95.69 88 LYS A C 1
ATOM 712 O O . LYS A 1 88 ? -5.812 -2.719 -11.734 1 95.69 88 LYS A O 1
ATOM 717 N N . MET A 1 89 ? -4.844 -4.52 -10.922 1 95.81 89 MET A N 1
ATOM 718 C CA . MET A 1 89 ? -4.07 -3.783 -9.922 1 95.81 89 MET A CA 1
ATOM 719 C C . MET A 1 89 ? -2.734 -3.326 -10.5 1 95.81 89 MET A C 1
ATOM 721 O O . MET A 1 89 ? -2.049 -2.494 -9.898 1 95.81 89 MET A O 1
ATOM 725 N N . LEU A 1 90 ? -2.359 -3.812 -11.648 1 95.81 90 LEU A N 1
ATOM 726 C CA . LEU A 1 90 ? -1.012 -3.613 -12.172 1 95.81 90 LEU A CA 1
ATOM 727 C C . LEU A 1 90 ? -0.752 -2.139 -12.453 1 95.81 90 LEU A C 1
ATOM 729 O O . LEU A 1 90 ? 0.358 -1.646 -12.242 1 95.81 90 LEU A O 1
ATOM 733 N N . PRO A 1 91 ? -1.746 -1.396 -12.891 1 95.5 91 PRO A N 1
ATOM 734 C CA . PRO A 1 91 ? -1.5 0.038 -13.055 1 95.5 91 PRO A CA 1
ATOM 735 C C . PRO A 1 91 ? -1.098 0.726 -11.758 1 95.5 91 PRO A C 1
ATOM 737 O O . PRO A 1 91 ? -0.295 1.662 -11.773 1 95.5 91 PRO A O 1
ATOM 740 N N . ILE A 1 92 ? -1.618 0.272 -10.672 1 95.5 92 ILE A N 1
ATOM 741 C CA . ILE A 1 92 ? -1.263 0.824 -9.367 1 95.5 92 ILE A CA 1
ATOM 742 C C . ILE A 1 92 ? 0.195 0.499 -9.047 1 95.5 92 ILE A C 1
ATOM 744 O O . ILE A 1 92 ? 0.956 1.374 -8.633 1 95.5 92 ILE A O 1
ATOM 748 N N . VAL A 1 93 ? 0.623 -0.692 -9.312 1 95.88 93 VAL A N 1
ATOM 749 C CA . VAL A 1 93 ? 2.004 -1.117 -9.102 1 95.88 93 VAL A CA 1
ATOM 750 C C . VAL A 1 93 ? 2.939 -0.29 -9.977 1 95.88 93 VAL A C 1
ATOM 752 O O . VAL A 1 93 ? 4 0.148 -9.523 1 95.88 93 VAL A O 1
ATOM 755 N N . ASN A 1 94 ? 2.502 -0.049 -11.188 1 96.31 94 ASN A N 1
ATOM 756 C CA . ASN A 1 94 ? 3.301 0.767 -12.094 1 96.31 94 ASN A CA 1
ATOM 757 C C . ASN A 1 94 ? 3.457 2.193 -11.578 1 96.31 94 ASN A C 1
ATOM 759 O O . ASN A 1 94 ? 4.539 2.773 -11.656 1 96.31 94 ASN A O 1
ATOM 763 N N . SER A 1 95 ? 2.402 2.723 -11.078 1 96.12 95 SER A N 1
ATOM 764 C CA . SER A 1 95 ? 2.449 4.074 -10.531 1 96.12 95 SER A CA 1
ATOM 765 C C . SER A 1 95 ? 3.363 4.141 -9.312 1 96.12 95 SER A C 1
ATOM 767 O O . SER A 1 95 ? 4.062 5.133 -9.109 1 96.12 95 SER A O 1
ATOM 769 N N . LEU A 1 96 ? 3.352 3.08 -8.539 1 96.06 96 LEU A N 1
ATOM 770 C CA . LEU A 1 96 ? 4.25 3.006 -7.395 1 96.06 96 LEU A CA 1
ATOM 771 C C . LEU A 1 96 ? 5.707 2.965 -7.844 1 96.06 96 LEU A C 1
ATOM 773 O O . LEU A 1 96 ? 6.562 3.623 -7.25 1 96.06 96 LEU A O 1
ATOM 777 N N . ALA A 1 97 ? 5.98 2.236 -8.852 1 96.38 97 ALA A N 1
ATOM 778 C CA . ALA A 1 97 ? 7.332 2.188 -9.406 1 96.38 97 ALA A CA 1
ATOM 779 C C . ALA A 1 97 ? 7.781 3.57 -9.875 1 96.38 97 ALA A C 1
ATOM 781 O O . ALA A 1 97 ? 8.906 3.994 -9.578 1 96.38 97 ALA A O 1
ATOM 782 N N . ASP A 1 98 ? 6.871 4.238 -10.578 1 96.88 98 ASP A N 1
ATOM 783 C CA . ASP A 1 98 ? 7.18 5.578 -11.07 1 96.88 98 ASP A CA 1
ATOM 784 C C . ASP A 1 98 ? 7.477 6.531 -9.914 1 96.88 98 ASP A C 1
ATOM 786 O O . ASP A 1 98 ? 8.438 7.305 -9.969 1 96.88 98 ASP A O 1
ATOM 790 N N . PHE A 1 99 ? 6.707 6.477 -8.961 1 96.81 99 PHE A N 1
ATOM 791 C CA . PHE A 1 99 ? 6.926 7.336 -7.801 1 96.81 99 PHE A CA 1
ATOM 792 C C . PHE A 1 99 ? 8.234 6.992 -7.109 1 96.81 99 PHE A C 1
ATOM 794 O O . PHE A 1 99 ? 8.984 7.883 -6.699 1 96.81 99 PHE A O 1
ATOM 801 N N . GLY A 1 100 ? 8.422 5.664 -6.875 1 96.06 100 GLY A N 1
ATOM 802 C CA . GLY A 1 100 ? 9.672 5.238 -6.27 1 96.06 100 GLY A CA 1
ATOM 803 C C . GLY A 1 100 ? 10.898 5.766 -6.996 1 96.06 100 GLY A C 1
ATOM 804 O O . GLY A 1 100 ? 11.844 6.242 -6.367 1 96.06 100 GLY A O 1
ATOM 805 N N . ASN A 1 101 ? 10.844 5.672 -8.312 1 96 101 ASN A N 1
ATOM 806 C CA . ASN A 1 101 ? 11.93 6.211 -9.125 1 96 101 ASN A CA 1
ATOM 807 C C . ASN A 1 101 ? 12.086 7.715 -8.922 1 96 101 ASN A C 1
ATOM 809 O O . ASN A 1 101 ? 13.195 8.219 -8.781 1 96 101 ASN A O 1
ATOM 813 N N . TYR A 1 102 ? 11 8.391 -8.953 1 95.62 102 TYR A N 1
ATOM 814 C CA . TYR A 1 102 ? 11.008 9.836 -8.75 1 95.62 102 TYR A CA 1
ATOM 815 C C . TYR A 1 102 ? 11.602 10.195 -7.391 1 95.62 102 TYR A C 1
ATOM 817 O O . TYR A 1 102 ? 12.461 11.07 -7.297 1 95.62 102 TYR A O 1
ATOM 825 N N . TYR A 1 103 ? 11.164 9.492 -6.359 1 95.69 103 TYR A N 1
ATOM 826 C CA . TYR A 1 103 ? 11.656 9.734 -5.004 1 95.69 103 TYR A CA 1
ATOM 827 C C . TYR A 1 103 ? 13.164 9.531 -4.922 1 95.69 103 TYR A C 1
ATOM 829 O O . TYR A 1 103 ? 13.875 10.367 -4.355 1 95.69 103 TYR A O 1
ATOM 837 N N . LYS A 1 104 ? 13.633 8.523 -5.488 1 93.88 104 LYS A N 1
ATOM 838 C CA . LYS A 1 104 ? 15.062 8.234 -5.473 1 93.88 104 LYS A CA 1
ATOM 839 C C . LY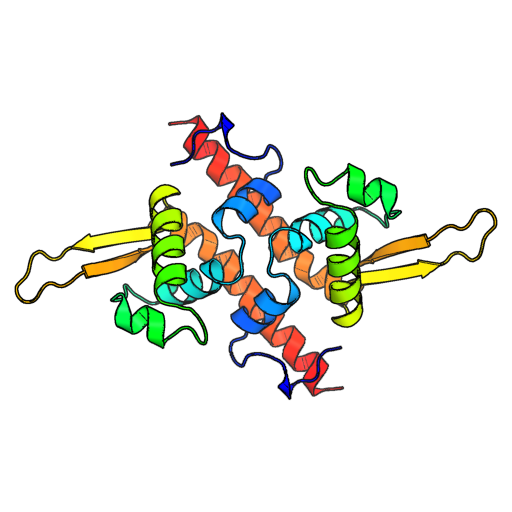S A 1 104 ? 15.852 9.328 -6.188 1 93.88 104 LYS A C 1
ATOM 841 O O . LYS A 1 104 ? 16.953 9.672 -5.781 1 93.88 104 LYS A O 1
ATOM 846 N N . SER A 1 105 ? 15.273 9.859 -7.254 1 93 105 SER A N 1
ATOM 847 C CA . SER A 1 105 ? 15.961 10.891 -8.031 1 93 105 SER A CA 1
ATOM 848 C C . SER A 1 105 ? 16.125 12.172 -7.223 1 93 105 SER A C 1
ATOM 850 O O . SER A 1 105 ? 17.109 12.898 -7.395 1 93 105 SER A O 1
ATOM 852 N N . ILE A 1 106 ? 15.203 12.469 -6.352 1 89.69 106 ILE A N 1
ATOM 853 C CA . ILE A 1 106 ? 15.258 13.719 -5.598 1 89.69 106 ILE A CA 1
ATOM 854 C C . ILE A 1 106 ? 16.156 13.539 -4.375 1 89.69 106 ILE A C 1
ATOM 856 O O . ILE A 1 106 ? 16.75 14.5 -3.896 1 89.69 106 ILE A O 1
ATOM 860 N N . ILE A 1 107 ? 16.203 12.336 -3.844 1 86.38 107 ILE A N 1
ATOM 861 C CA . ILE A 1 107 ? 17.062 12.086 -2.703 1 86.38 107 ILE A CA 1
ATOM 862 C C . ILE A 1 107 ? 18.516 12.031 -3.166 1 86.38 107 ILE A C 1
ATOM 864 O O . ILE A 1 107 ? 19.438 12.406 -2.426 1 86.38 107 ILE A O 1
ATOM 868 N N . GLU A 1 108 ? 18.703 11.352 -4.27 1 76.25 108 GLU A N 1
ATOM 869 C CA . GLU A 1 108 ? 20.062 11.328 -4.832 1 76.25 108 GLU A CA 1
ATOM 870 C C . GLU A 1 108 ? 20.578 12.742 -5.078 1 76.25 108 GLU A C 1
ATOM 872 O O . GLU A 1 108 ? 21.781 12.992 -4.969 1 76.25 108 GLU A O 1
ATOM 877 N N . GLN A 1 109 ? 19.734 13.57 -5.426 1 69 109 GLN A N 1
ATOM 878 C CA . GLN A 1 109 ? 20.141 14.93 -5.742 1 69 109 GLN A CA 1
ATOM 879 C C . GLN A 1 109 ? 20.406 15.734 -4.473 1 69 109 GLN A C 1
ATOM 881 O O . GLN A 1 109 ? 21.125 16.734 -4.496 1 69 109 GLN A O 1
ATOM 886 N N . ASN A 1 110 ? 19.859 15.32 -3.381 1 58.38 110 ASN A N 1
ATOM 887 C CA . ASN A 1 110 ? 20.156 16.062 -2.158 1 58.38 110 ASN A CA 1
ATOM 888 C C . ASN A 1 110 ? 21.25 15.375 -1.335 1 58.38 110 ASN A C 1
ATOM 890 O O . ASN A 1 110 ? 21.266 14.148 -1.229 1 58.38 110 ASN A O 1
ATOM 894 N N . MET B 1 1 ? 14.602 13.523 5.172 1 73.38 1 MET B N 1
ATOM 895 C CA . MET B 1 1 ? 14.461 12.508 4.133 1 73.38 1 MET B CA 1
ATOM 896 C C . MET B 1 1 ? 15.492 11.398 4.316 1 73.38 1 MET B C 1
ATOM 898 O O . MET B 1 1 ? 16.578 11.633 4.848 1 73.38 1 MET B O 1
ATOM 902 N N . ARG B 1 2 ? 14.938 10.203 3.857 1 74.62 2 ARG B N 1
ATOM 903 C CA . ARG B 1 2 ? 15.836 9.07 4.023 1 74.62 2 ARG B CA 1
ATOM 904 C C . ARG B 1 2 ? 17.047 9.203 3.109 1 74.62 2 ARG B C 1
ATOM 906 O O . ARG B 1 2 ? 16.953 9.773 2.02 1 74.62 2 ARG B O 1
ATOM 913 N N . ALA B 1 3 ? 18.188 8.727 3.787 1 75.38 3 ALA B N 1
ATOM 914 C CA . ALA B 1 3 ? 19.375 8.672 2.939 1 75.38 3 ALA B CA 1
ATOM 915 C C . ALA B 1 3 ? 19.219 7.625 1.837 1 75.38 3 ALA B C 1
ATOM 917 O O . ALA B 1 3 ? 18.5 6.633 2.016 1 75.38 3 ALA B O 1
ATOM 918 N N . LYS B 1 4 ? 19.766 7.926 0.698 1 72.25 4 LYS B N 1
ATOM 919 C CA . LYS B 1 4 ? 19.703 7.078 -0.489 1 72.25 4 LYS B CA 1
ATOM 920 C C . LYS B 1 4 ? 20.062 5.633 -0.153 1 72.25 4 LYS B C 1
ATOM 922 O O . LYS B 1 4 ? 19.438 4.699 -0.669 1 72.25 4 LYS B O 1
ATOM 927 N N . GLU B 1 5 ? 21.016 5.559 0.632 1 76.75 5 GLU B N 1
ATOM 928 C CA . GLU B 1 5 ? 21.547 4.238 0.955 1 76.75 5 GLU B CA 1
ATOM 929 C C . GLU B 1 5 ? 20.547 3.416 1.752 1 76.75 5 GLU B C 1
ATOM 931 O O . GLU B 1 5 ? 20.656 2.193 1.846 1 76.75 5 GLU B O 1
ATOM 936 N N . GLU B 1 6 ? 19.547 4.012 2.154 1 84.19 6 GLU B N 1
ATOM 937 C CA . GLU B 1 6 ? 18.562 3.357 3.014 1 84.19 6 GLU B CA 1
ATOM 938 C C . GLU B 1 6 ? 17.344 2.887 2.211 1 84.19 6 GLU B C 1
ATOM 940 O O . GLU B 1 6 ? 16.516 2.145 2.723 1 84.19 6 GLU B O 1
ATOM 945 N N . LEU B 1 7 ? 17.438 3.256 0.932 1 87.75 7 LEU B N 1
ATOM 946 C CA . LEU B 1 7 ? 16.281 2.928 0.119 1 87.75 7 LEU B CA 1
ATOM 947 C C . LEU B 1 7 ? 16.484 1.618 -0.632 1 87.75 7 LEU B C 1
ATOM 949 O O . LEU B 1 7 ? 17.594 1.347 -1.114 1 87.75 7 LEU B O 1
ATOM 953 N N . PRO B 1 8 ? 15.453 0.827 -0.653 1 90.06 8 PRO B N 1
ATOM 954 C CA . PRO B 1 8 ? 15.547 -0.368 -1.495 1 90.06 8 PRO B CA 1
ATOM 955 C C . PRO B 1 8 ? 15.891 -0.043 -2.945 1 90.06 8 PRO B C 1
ATOM 957 O O . PRO B 1 8 ? 15.555 1.037 -3.438 1 90.06 8 PRO B O 1
ATOM 960 N N . GLU B 1 9 ? 16.594 -0.933 -3.557 1 88.56 9 GLU B N 1
ATOM 961 C CA . GLU B 1 9 ? 16.938 -0.757 -4.969 1 88.56 9 GLU B CA 1
ATOM 962 C C . GLU B 1 9 ? 15.68 -0.775 -5.836 1 88.56 9 GLU B C 1
ATOM 964 O O . GLU B 1 9 ? 15.562 0.008 -6.781 1 88.56 9 GLU B O 1
ATOM 969 N N . CYS B 1 10 ? 14.789 -1.594 -5.555 1 92.94 10 CYS B N 1
ATOM 970 C CA . CYS B 1 10 ? 13.539 -1.703 -6.305 1 92.94 10 CYS B CA 1
ATOM 971 C C . CYS B 1 10 ? 12.664 -0.474 -6.094 1 92.94 10 CYS B C 1
ATOM 973 O O . CYS B 1 10 ? 12.32 -0.143 -4.957 1 92.94 10 CYS B O 1
ATOM 975 N N . PRO B 1 11 ? 12.242 0.144 -7.188 1 95.12 11 PRO B N 1
ATOM 976 C CA . PRO B 1 11 ? 11.422 1.349 -7.043 1 95.12 11 PRO B CA 1
ATOM 977 C C . PRO B 1 11 ? 10.086 1.075 -6.352 1 95.12 11 PRO B C 1
ATOM 979 O O . PRO B 1 11 ? 9.617 1.9 -5.566 1 95.12 11 PRO B O 1
ATOM 982 N N . VAL B 1 12 ? 9.539 -0.018 -6.648 1 95.06 12 VAL B N 1
ATOM 983 C CA . VAL B 1 12 ? 8.289 -0.356 -5.977 1 95.06 12 VAL B CA 1
ATOM 984 C C . VAL B 1 12 ? 8.531 -0.522 -4.48 1 95.06 12 VAL B C 1
ATOM 986 O O . VAL B 1 12 ? 7.766 -0.013 -3.658 1 95.06 12 VAL B O 1
ATOM 989 N N . ALA B 1 13 ? 9.594 -1.198 -4.141 1 94.56 13 ALA B N 1
ATOM 990 C CA . ALA B 1 13 ? 9.953 -1.38 -2.736 1 94.56 13 ALA B CA 1
ATOM 991 C C . ALA B 1 13 ? 10.195 -0.036 -2.055 1 94.56 13 ALA B C 1
ATOM 993 O O . ALA B 1 13 ? 9.82 0.156 -0.896 1 94.56 13 ALA B O 1
ATOM 994 N N . THR B 1 14 ? 10.836 0.828 -2.789 1 94.75 14 THR B N 1
ATOM 995 C CA . THR B 1 14 ? 11.039 2.174 -2.264 1 94.75 14 THR B CA 1
ATOM 996 C C . THR B 1 14 ? 9.703 2.846 -1.963 1 94.75 14 THR B C 1
ATOM 998 O O . THR B 1 14 ? 9.484 3.34 -0.854 1 94.75 14 THR B O 1
ATOM 1001 N N . ALA B 1 15 ? 8.789 2.83 -2.943 1 94.88 15 ALA B N 1
ATOM 1002 C CA . ALA B 1 15 ? 7.477 3.443 -2.748 1 94.88 15 ALA B CA 1
ATOM 1003 C C . ALA B 1 15 ? 6.734 2.789 -1.588 1 94.88 15 ALA B C 1
ATOM 1005 O O . ALA B 1 15 ? 6.145 3.479 -0.752 1 94.88 15 ALA B O 1
ATOM 1006 N N . VAL B 1 16 ? 6.812 1.501 -1.521 1 93.62 16 VAL B N 1
ATOM 1007 C CA . VAL B 1 16 ? 6.137 0.742 -0.474 1 93.62 16 VAL B CA 1
ATOM 1008 C C . VAL B 1 16 ? 6.719 1.106 0.889 1 93.62 16 VAL B C 1
ATOM 1010 O O . VAL B 1 16 ? 5.988 1.224 1.874 1 93.62 16 VAL B O 1
ATOM 1013 N N . SER B 1 17 ? 7.992 1.288 0.948 1 92.88 17 SER B N 1
ATOM 1014 C CA . SER B 1 17 ? 8.625 1.661 2.209 1 92.88 17 SER B CA 1
ATOM 1015 C C . SER B 1 17 ? 8.133 3.023 2.691 1 92.88 17 SER B C 1
ATOM 1017 O O . SER B 1 17 ? 8.164 3.311 3.889 1 92.88 17 SER B O 1
ATOM 1019 N N . LEU B 1 18 ? 7.648 3.84 1.803 1 93.75 18 LEU B N 1
ATOM 1020 C CA . LEU B 1 18 ? 7.191 5.188 2.111 1 93.75 18 LEU B CA 1
ATOM 1021 C C . LEU B 1 18 ? 5.719 5.184 2.51 1 93.75 18 LEU B C 1
ATOM 1023 O O . LEU B 1 18 ? 5.305 5.941 3.389 1 93.75 18 LEU B O 1
ATOM 1027 N N . ILE B 1 19 ? 4.949 4.34 1.85 1 91.31 19 ILE B N 1
ATOM 1028 C CA . ILE B 1 19 ? 3.504 4.449 2.018 1 91.31 19 ILE B CA 1
ATOM 1029 C C . ILE B 1 19 ? 2.93 3.098 2.438 1 91.31 19 ILE B C 1
ATOM 1031 O O . ILE B 1 19 ? 1.711 2.943 2.549 1 91.31 19 ILE B O 1
ATOM 1035 N N . GLY B 1 20 ? 3.855 2.205 2.537 1 83.62 20 GLY B N 1
ATOM 1036 C CA . GLY B 1 20 ? 3.395 0.883 2.928 1 83.62 20 GLY B CA 1
ATOM 1037 C C . GLY B 1 20 ? 2.779 0.85 4.312 1 83.62 20 GLY B C 1
ATOM 1038 O O . GLY B 1 20 ? 2.994 1.762 5.113 1 83.62 20 GLY B O 1
ATOM 1039 N N . GLY B 1 21 ? 1.964 -0.149 4.621 1 79.62 21 GLY B N 1
ATOM 1040 C CA . GLY B 1 21 ? 1.191 -0.257 5.848 1 79.62 21 GLY B CA 1
ATOM 1041 C C . GLY B 1 21 ? -0.284 0.034 5.652 1 79.62 21 GLY B C 1
ATOM 1042 O O . GLY B 1 21 ? -0.693 0.51 4.59 1 79.62 21 GLY B O 1
ATOM 1043 N N . LYS B 1 22 ? -0.993 -0.222 6.633 1 82.94 22 LYS B N 1
ATOM 1044 C CA . LYS B 1 22 ? -2.449 -0.157 6.555 1 82.94 22 LYS B CA 1
ATOM 1045 C C . LYS B 1 22 ? -2.939 1.287 6.609 1 82.94 22 LYS B C 1
ATOM 1047 O O . LYS B 1 22 ? -3.936 1.635 5.973 1 82.94 22 LYS B O 1
ATOM 1052 N N . TRP B 1 23 ? -2.086 2.191 7.156 1 93 23 TRP B N 1
ATOM 1053 C CA . TRP B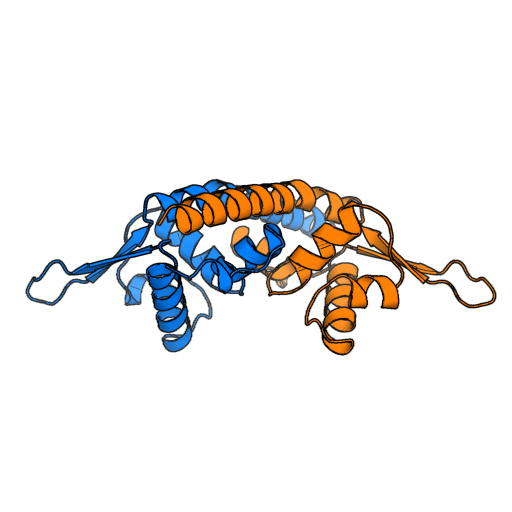 1 23 ? -2.703 3.436 7.605 1 93 23 TRP B CA 1
ATOM 1054 C C . TRP B 1 23 ? -2.277 4.605 6.727 1 93 23 TRP B C 1
ATOM 1056 O O . TRP B 1 23 ? -3.045 5.551 6.523 1 93 23 TRP B O 1
ATOM 1066 N N . LYS B 1 24 ? -1.123 4.625 6.102 1 95.25 24 LYS B N 1
ATOM 1067 C CA . LYS B 1 24 ? -0.574 5.812 5.453 1 95.25 24 LYS B CA 1
ATOM 1068 C C . LYS B 1 24 ? -1.371 6.176 4.203 1 95.25 24 LYS B C 1
ATOM 1070 O O . LYS B 1 24 ? -1.522 7.355 3.881 1 95.25 24 LYS B O 1
ATOM 1075 N N . LEU B 1 25 ? -1.907 5.203 3.535 1 95.12 25 LEU B N 1
ATOM 1076 C CA . LEU B 1 25 ? -2.725 5.477 2.357 1 95.12 25 LEU B CA 1
ATOM 1077 C C . LEU B 1 25 ? -4.051 6.117 2.754 1 95.12 25 LEU B C 1
ATOM 1079 O O . LEU B 1 25 ? -4.562 6.984 2.041 1 95.12 25 LEU B O 1
ATOM 1083 N N . LEU B 1 26 ? -4.605 5.695 3.861 1 96.19 26 LEU B N 1
ATOM 1084 C CA . LEU B 1 26 ? -5.84 6.297 4.359 1 96.19 26 LEU B CA 1
ATOM 1085 C C . LEU B 1 26 ? -5.594 7.723 4.844 1 96.19 26 LEU B C 1
ATOM 1087 O O . LEU B 1 26 ? -6.43 8.602 4.645 1 96.19 26 LEU B O 1
ATOM 1091 N N . ILE B 1 27 ? -4.441 7.891 5.434 1 97.62 27 ILE B N 1
ATOM 1092 C CA . ILE B 1 27 ? -4.059 9.227 5.867 1 97.62 27 ILE B CA 1
ATOM 1093 C C . ILE B 1 27 ? -3.902 10.141 4.652 1 97.62 27 ILE B C 1
ATOM 1095 O O . ILE B 1 27 ? -4.41 11.266 4.645 1 97.62 27 ILE B O 1
ATOM 1099 N N . LEU B 1 28 ? -3.24 9.664 3.619 1 97.12 28 LEU B N 1
ATOM 1100 C CA . LEU B 1 28 ? -3.057 10.414 2.385 1 97.12 28 LEU B CA 1
ATOM 1101 C C . LEU B 1 28 ? -4.402 10.805 1.78 1 97.12 28 LEU B C 1
ATOM 1103 O O . LEU B 1 28 ? -4.574 11.93 1.306 1 97.12 28 LEU B O 1
ATOM 1107 N N . ARG B 1 29 ? -5.25 9.891 1.783 1 95.94 29 ARG B N 1
ATOM 1108 C CA . ARG B 1 29 ? -6.586 10.141 1.248 1 95.94 29 ARG B CA 1
ATOM 1109 C C . ARG B 1 29 ? -7.246 11.328 1.944 1 95.94 29 ARG B C 1
ATOM 1111 O O . ARG B 1 29 ? -7.812 12.203 1.287 1 95.94 29 ARG B O 1
ATOM 111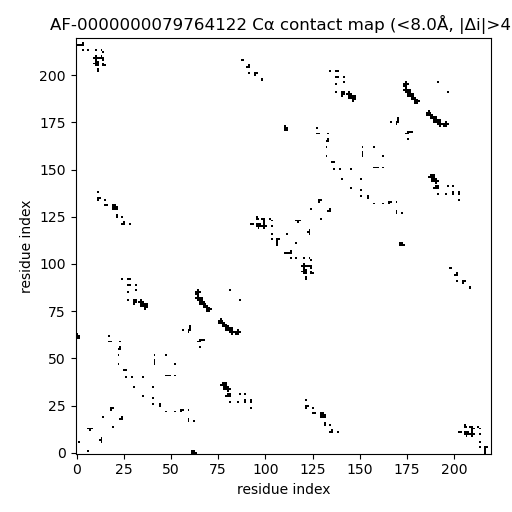8 N N . ASN B 1 30 ? -7.184 11.352 3.268 1 97.25 30 ASN B N 1
ATOM 1119 C CA . ASN B 1 30 ? -7.789 12.445 4.02 1 97.25 30 ASN B CA 1
ATOM 1120 C C . ASN B 1 30 ? -7.062 13.766 3.781 1 97.25 30 ASN B C 1
ATOM 1122 O O . ASN B 1 30 ? -7.699 14.797 3.58 1 97.25 30 ASN B O 1
ATOM 1126 N N . LEU B 1 31 ? -5.754 13.703 3.758 1 97.88 31 LEU B N 1
ATOM 1127 C CA . LEU B 1 31 ? -4.953 14.914 3.633 1 97.88 31 LEU B CA 1
ATOM 1128 C C . LEU B 1 31 ? -5.098 15.516 2.24 1 97.88 31 LEU B C 1
ATOM 1130 O O . LEU B 1 31 ? -4.746 16.688 2.021 1 97.88 31 LEU B O 1
ATOM 1134 N N . LYS B 1 32 ? -5.473 14.727 1.314 1 96.19 32 LYS B N 1
ATOM 1135 C CA . LYS B 1 32 ? -5.754 15.203 -0.036 1 96.19 32 LYS B CA 1
ATOM 1136 C C . LYS B 1 32 ? -6.797 16.312 -0.02 1 96.19 32 LYS B C 1
ATOM 1138 O O . LYS B 1 32 ? -6.746 17.234 -0.846 1 96.19 32 LYS B O 1
ATOM 1143 N N . GLU B 1 33 ? -7.684 16.266 0.843 1 95.56 33 GLU B N 1
ATOM 1144 C CA . GLU B 1 33 ? -8.844 17.156 0.863 1 95.56 33 GLU B CA 1
ATOM 1145 C C . GLU B 1 33 ? -8.492 18.516 1.472 1 95.56 33 GLU B C 1
ATOM 1147 O O . GLU B 1 33 ? -8.938 19.547 0.982 1 95.56 33 GLU B O 1
ATOM 1152 N N . ARG B 1 34 ? -7.82 18.5 2.496 1 95.88 34 ARG B N 1
ATOM 1153 C CA . ARG B 1 34 ? -7.457 19.688 3.273 1 95.88 34 ARG B CA 1
ATOM 1154 C C . ARG B 1 34 ? -6.461 19.328 4.375 1 95.88 34 ARG B C 1
ATOM 1156 O O . ARG B 1 34 ? -6.219 18.156 4.645 1 95.88 34 ARG B O 1
ATOM 1163 N N . PRO B 1 35 ? -5.859 20.406 5.016 1 97.88 35 PRO B N 1
ATOM 1164 C CA . PRO B 1 35 ? -5.152 20.125 6.266 1 97.88 35 PRO B CA 1
ATOM 1165 C C . PRO B 1 35 ? -6.086 19.656 7.383 1 97.88 35 PRO B C 1
ATOM 1167 O O . PRO B 1 35 ? -7.277 19.984 7.367 1 97.88 35 PRO B O 1
ATOM 1170 N N . TRP B 1 36 ? -5.488 18.859 8.344 1 98.31 36 TRP B N 1
ATOM 1171 C CA . TRP B 1 36 ? -6.301 18.297 9.406 1 98.31 36 TRP B CA 1
ATOM 1172 C C . TRP B 1 36 ? -5.645 18.5 10.766 1 98.31 36 TRP B C 1
ATOM 1174 O O . TRP B 1 36 ? -4.418 18.422 10.891 1 98.31 36 TRP B O 1
ATOM 1184 N N . ARG B 1 37 ? -6.512 18.75 11.711 1 97.94 37 ARG B N 1
ATOM 1185 C CA . ARG B 1 37 ? -6.047 18.609 13.086 1 97.94 37 ARG B CA 1
ATOM 1186 C C . ARG B 1 37 ? -5.922 17.141 13.469 1 97.94 37 ARG B C 1
ATOM 1188 O O . ARG B 1 37 ? -6.645 16.281 12.938 1 97.94 37 ARG B O 1
ATOM 1195 N N . PHE B 1 38 ? -5.059 16.891 14.469 1 98.19 38 PHE B N 1
ATOM 1196 C CA . PHE B 1 38 ? -4.711 15.523 14.836 1 98.19 38 PHE B CA 1
ATOM 1197 C C . PHE B 1 38 ? -5.953 14.734 15.227 1 98.19 38 PHE B C 1
ATOM 1199 O O . PHE B 1 38 ? -6.242 13.695 14.633 1 98.19 38 PHE B O 1
ATOM 1206 N N . ASN B 1 39 ? -6.75 15.281 16.109 1 97.69 39 ASN B N 1
ATOM 1207 C CA . ASN B 1 39 ? -7.895 14.547 16.641 1 97.69 39 ASN B CA 1
ATOM 1208 C C . ASN B 1 39 ? -8.969 14.336 15.586 1 97.69 39 ASN B C 1
ATOM 1210 O O . ASN B 1 39 ? -9.617 13.289 15.555 1 97.69 39 ASN B O 1
ATOM 1214 N N . GLU B 1 40 ? -9.172 15.305 14.781 1 97.5 40 GLU B N 1
ATOM 1215 C CA . GLU B 1 40 ? -10.117 15.188 13.672 1 97.5 40 GLU B CA 1
ATOM 1216 C C . GLU B 1 40 ? -9.695 14.078 12.711 1 97.5 40 GLU B C 1
ATOM 1218 O O . GLU B 1 40 ? -10.531 13.297 12.25 1 97.5 40 GLU B O 1
ATOM 1223 N N . LEU B 1 41 ? -8.43 14.055 12.391 1 98 41 LEU B N 1
ATOM 1224 C CA . LEU B 1 41 ? -7.871 13.031 11.516 1 98 41 LEU B CA 1
ATOM 1225 C C . LEU B 1 41 ? -8.031 11.641 12.125 1 98 41 LEU B C 1
ATOM 1227 O O . LEU B 1 41 ? -8.469 10.711 11.453 1 98 41 LEU B O 1
ATOM 1231 N N . GLN B 1 42 ? -7.746 11.531 13.359 1 98 42 GLN B N 1
ATOM 1232 C CA . GLN B 1 42 ? -7.859 10.258 14.062 1 98 42 GLN B CA 1
ATOM 1233 C C . GLN B 1 42 ? -9.289 9.727 14.008 1 98 42 GLN B C 1
ATOM 1235 O O . GLN B 1 42 ? -9.508 8.539 13.742 1 98 42 GLN B O 1
ATOM 1240 N N . ARG B 1 43 ? -10.25 10.602 14.203 1 97.12 43 ARG B N 1
ATOM 1241 C CA . ARG B 1 43 ? -11.656 10.203 14.242 1 97.12 43 ARG B CA 1
ATOM 1242 C C . ARG B 1 43 ? -12.156 9.828 12.852 1 97.12 43 ARG B C 1
ATOM 1244 O O . ARG B 1 43 ? -13.102 9.047 12.719 1 97.12 43 ARG B O 1
ATOM 1251 N N . SER B 1 44 ? -11.531 10.391 11.844 1 96.12 44 SER B N 1
ATOM 1252 C CA . SER B 1 44 ? -11.992 10.203 10.477 1 96.12 44 SER B CA 1
ATOM 1253 C C . SER B 1 44 ? -11.5 8.875 9.898 1 96.12 44 SER B C 1
ATOM 1255 O O . SER B 1 44 ? -11.992 8.422 8.867 1 96.12 44 SER B O 1
ATOM 1257 N N . ILE B 1 45 ? -10.547 8.211 10.516 1 95.81 45 ILE B N 1
ATOM 1258 C CA . ILE B 1 45 ? -10 6.941 10.047 1 95.81 45 ILE B CA 1
ATOM 1259 C C . ILE B 1 45 ? -10.367 5.828 11.031 1 95.81 45 ILE B C 1
ATOM 1261 O O . ILE B 1 45 ? -9.758 5.711 12.094 1 95.81 45 ILE B O 1
ATOM 1265 N N . ASP B 1 46 ? -11.219 5 10.594 1 92.75 46 ASP B N 1
ATOM 1266 C CA . ASP B 1 46 ? -11.789 3.975 11.453 1 92.75 46 ASP B CA 1
ATOM 1267 C C . ASP B 1 46 ? -10.727 2.963 11.883 1 92.75 46 ASP B C 1
ATOM 1269 O O . ASP B 1 46 ? -10.062 2.357 11.047 1 92.75 46 ASP B O 1
ATOM 1273 N N . GLY B 1 47 ? -10.562 2.926 13.289 1 94.06 47 GLY B N 1
ATOM 1274 C CA . GLY B 1 47 ? -9.773 1.827 13.82 1 94.06 47 GLY B CA 1
ATOM 1275 C C . GLY B 1 47 ? -8.32 2.207 14.078 1 94.06 47 GLY B C 1
ATOM 1276 O O . GLY B 1 47 ? -7.574 1.437 14.688 1 94.06 47 GLY B O 1
ATOM 1277 N N . ILE B 1 48 ? -7.914 3.379 13.703 1 96 48 ILE B N 1
ATOM 1278 C CA . ILE B 1 48 ? -6.516 3.75 13.906 1 96 48 ILE B CA 1
ATOM 1279 C C . ILE B 1 48 ? -6.312 4.227 15.344 1 96 48 ILE B C 1
ATOM 1281 O O . ILE B 1 48 ? -7.133 4.977 15.875 1 96 48 ILE B O 1
ATOM 1285 N N . SER B 1 49 ? -5.289 3.805 15.977 1 97.19 49 SER B N 1
ATOM 1286 C CA . SER B 1 49 ? -4.977 4.273 17.328 1 97.19 49 SER B CA 1
ATOM 1287 C C . SER B 1 49 ? -4.195 5.582 17.281 1 97.19 49 SER B C 1
ATOM 1289 O O . SER B 1 49 ? -3.613 5.934 16.266 1 97.19 49 SER B O 1
ATOM 1291 N N . GLN B 1 50 ? -4.188 6.227 18.375 1 97.88 50 GLN B N 1
ATOM 1292 C CA . GLN B 1 50 ? -3.443 7.477 18.5 1 97.88 50 GLN B CA 1
ATOM 1293 C C . GLN B 1 50 ? -1.956 7.262 18.234 1 97.88 50 GLN B C 1
ATOM 1295 O O . GLN B 1 50 ? -1.328 8.047 17.531 1 97.88 50 GLN B O 1
ATOM 1300 N N . LYS B 1 51 ? -1.431 6.281 18.812 1 97.94 51 LYS B N 1
ATOM 1301 C CA . LYS B 1 51 ? -0.008 5.988 18.656 1 97.94 51 LYS B CA 1
ATOM 1302 C C . LYS B 1 51 ? 0.348 5.73 17.203 1 97.94 51 LYS B C 1
ATOM 1304 O O . LYS B 1 51 ? 1.351 6.242 16.703 1 97.94 51 LYS B O 1
ATOM 1309 N N . VAL B 1 52 ? -0.451 4.938 16.578 1 97.19 52 VAL B N 1
ATOM 1310 C CA . VAL B 1 52 ? -0.183 4.555 15.195 1 97.19 52 VAL B CA 1
ATOM 1311 C C . VAL B 1 52 ? -0.296 5.777 14.289 1 97.19 52 VAL B C 1
ATOM 1313 O O . VAL B 1 52 ? 0.506 5.953 13.367 1 97.19 52 VAL B O 1
ATOM 1316 N N . LEU B 1 53 ? -1.3 6.598 14.523 1 98.12 53 LEU B N 1
ATOM 1317 C CA . LEU B 1 53 ? -1.42 7.828 13.75 1 98.12 53 LEU B CA 1
ATOM 1318 C C . LEU B 1 53 ? -0.2 8.719 13.953 1 98.12 53 LEU B C 1
ATOM 1320 O O . LEU B 1 53 ? 0.365 9.234 12.984 1 98.12 53 LEU B O 1
ATOM 1324 N N . THR B 1 54 ? 0.239 8.883 15.172 1 98.38 54 THR B N 1
ATOM 1325 C CA . THR B 1 54 ? 1.421 9.672 15.492 1 98.38 54 THR B CA 1
ATOM 1326 C C . THR B 1 54 ? 2.643 9.148 14.742 1 98.38 54 THR B C 1
ATOM 1328 O O . THR B 1 54 ? 3.342 9.914 14.07 1 98.38 54 THR B O 1
ATOM 1331 N N . ASP B 1 55 ? 2.871 7.902 14.859 1 97.5 55 ASP B N 1
ATOM 1332 C CA . ASP B 1 55 ? 4.031 7.285 14.227 1 97.5 55 ASP B CA 1
ATOM 1333 C C . ASP B 1 55 ? 3.969 7.438 12.711 1 97.5 55 ASP B C 1
ATOM 1335 O O . ASP B 1 55 ? 4.984 7.711 12.062 1 97.5 55 ASP B O 1
ATOM 1339 N N . SER B 1 56 ? 2.791 7.238 12.133 1 97.38 56 SER B N 1
ATOM 1340 C CA . SER B 1 56 ? 2.627 7.344 10.688 1 97.38 56 SER B CA 1
ATOM 1341 C C . SER B 1 56 ? 2.902 8.758 10.203 1 97.38 56 SER B C 1
ATOM 1343 O O . SER B 1 56 ? 3.617 8.953 9.211 1 97.38 56 SER B O 1
ATOM 1345 N N . LEU B 1 57 ? 2.357 9.719 10.906 1 98.06 57 LEU B N 1
ATOM 1346 C CA . LEU B 1 57 ? 2.572 11.109 10.531 1 98.06 57 LEU B CA 1
ATOM 1347 C C . LEU B 1 57 ? 4.047 11.484 10.656 1 98.06 57 LEU B C 1
ATOM 1349 O O . LEU B 1 57 ? 4.594 12.172 9.789 1 98.06 57 LEU B O 1
ATOM 1353 N N . ARG B 1 58 ? 4.652 11.031 11.711 1 97.81 58 ARG B N 1
ATOM 1354 C CA . ARG B 1 58 ? 6.078 11.281 11.906 1 97.81 58 ARG B CA 1
ATOM 1355 C C . ARG B 1 58 ? 6.895 10.719 10.742 1 97.81 58 ARG B C 1
ATOM 1357 O O . ARG B 1 58 ? 7.777 11.391 10.219 1 97.81 58 ARG B O 1
ATOM 1364 N N . GLN B 1 59 ? 6.629 9.555 10.383 1 96.81 59 GLN B N 1
ATOM 1365 C CA . GLN B 1 59 ? 7.348 8.93 9.281 1 96.81 59 GLN B CA 1
ATOM 1366 C C . GLN B 1 59 ? 7.086 9.664 7.969 1 96.81 59 GLN B C 1
ATOM 1368 O O . GLN B 1 59 ? 8.008 9.891 7.18 1 96.81 59 GLN B O 1
ATOM 1373 N N . MET B 1 60 ? 5.859 10.023 7.754 1 97.56 60 MET B N 1
ATOM 1374 C CA . MET B 1 60 ? 5.5 10.734 6.527 1 97.56 60 MET B CA 1
ATOM 1375 C C . MET B 1 60 ? 6.188 12.094 6.461 1 97.56 60 MET B C 1
ATOM 1377 O O . MET B 1 60 ? 6.586 12.539 5.383 1 97.56 60 MET B O 1
ATOM 1381 N N . MET B 1 61 ? 6.309 12.742 7.602 1 97.94 61 MET B N 1
ATOM 1382 C CA . MET B 1 61 ? 7.031 14.016 7.652 1 97.94 61 MET B CA 1
ATOM 1383 C C . MET B 1 61 ? 8.523 13.805 7.406 1 97.94 61 MET B C 1
ATOM 1385 O O . MET B 1 61 ? 9.133 14.531 6.629 1 97.94 61 MET B O 1
ATOM 1389 N N . SER B 1 62 ? 9.07 12.773 8.023 1 96.12 62 SER B N 1
ATOM 1390 C CA . SER B 1 62 ? 10.484 12.453 7.848 1 96.12 62 SER B CA 1
ATOM 1391 C C . SER B 1 62 ? 10.797 12.117 6.395 1 96.12 62 SER B C 1
ATOM 1393 O O . SER B 1 62 ? 11.875 12.453 5.895 1 96.12 62 SER B O 1
ATOM 1395 N N . ASP B 1 63 ? 9.859 11.523 5.73 1 95.56 63 ASP B N 1
ATOM 1396 C CA . ASP B 1 63 ? 10.055 11.094 4.348 1 95.56 63 ASP B CA 1
ATOM 1397 C C . ASP B 1 63 ? 9.695 12.211 3.371 1 95.56 63 ASP B C 1
ATOM 1399 O O . ASP B 1 63 ? 9.797 12.031 2.156 1 95.56 63 ASP B O 1
ATOM 1403 N N . GLY B 1 64 ? 9.18 13.273 3.869 1 96.5 64 GLY B N 1
ATOM 1404 C CA . GLY B 1 64 ? 8.93 14.453 3.053 1 96.5 64 GLY B CA 1
ATOM 1405 C C . GLY B 1 64 ? 7.551 14.453 2.418 1 96.5 64 GLY B C 1
ATOM 1406 O O . GLY B 1 64 ? 7.277 15.25 1.517 1 96.5 64 GLY B O 1
ATOM 1407 N N . LEU B 1 65 ? 6.668 13.633 2.879 1 97.31 65 LEU B N 1
ATOM 1408 C CA . LEU B 1 65 ? 5.363 13.477 2.246 1 97.31 65 LEU B CA 1
ATOM 1409 C C . LEU B 1 65 ? 4.328 14.383 2.896 1 97.31 65 LEU B C 1
ATOM 1411 O O . LEU B 1 65 ? 3.35 14.773 2.258 1 97.31 65 LEU B O 1
ATOM 1415 N N . ALA B 1 66 ? 4.484 14.688 4.168 1 98.38 66 ALA B N 1
ATOM 1416 C CA . ALA B 1 66 ? 3.541 15.508 4.926 1 98.38 66 ALA B CA 1
ATOM 1417 C C . ALA B 1 66 ? 4.262 16.609 5.699 1 98.38 66 ALA B C 1
ATOM 1419 O O . ALA B 1 66 ? 5.48 16.547 5.887 1 98.38 66 ALA B O 1
ATOM 1420 N N . TYR B 1 67 ? 3.514 17.594 6.055 1 98.62 67 TYR B N 1
ATOM 1421 C CA . TYR B 1 67 ? 4.055 18.656 6.906 1 98.62 67 TYR B CA 1
ATOM 1422 C C . TYR B 1 67 ? 3.178 18.859 8.133 1 98.62 67 TYR B C 1
ATOM 1424 O O . TYR B 1 67 ? 2.018 18.438 8.156 1 98.62 67 TYR B O 1
ATOM 1432 N N . ARG B 1 68 ? 3.77 19.297 9.125 1 98.25 68 ARG B N 1
ATOM 1433 C CA . ARG B 1 68 ? 3.123 19.766 10.352 1 98.25 68 ARG B CA 1
ATOM 1434 C C . ARG B 1 68 ? 3.254 21.281 10.492 1 98.25 68 ARG B C 1
ATOM 1436 O O . ARG B 1 68 ? 4.363 21.812 10.461 1 98.25 68 ARG B O 1
ATOM 1443 N N . HIS B 1 69 ? 2.129 21.969 10.594 1 98.19 69 HIS B N 1
ATOM 1444 C CA . HIS B 1 69 ? 2.141 23.406 10.734 1 98.19 69 HIS B CA 1
ATOM 1445 C C . HIS B 1 69 ? 1.579 23.844 12.086 1 98.19 69 HIS B C 1
ATOM 1447 O O . HIS B 1 69 ? 0.42 23.562 12.398 1 98.19 69 HIS B O 1
ATOM 1453 N N . ASP B 1 70 ? 2.387 24.531 12.812 1 97.38 70 ASP B N 1
ATOM 1454 C CA . ASP B 1 70 ? 1.973 25.141 14.07 1 97.38 70 ASP B CA 1
ATOM 1455 C C . ASP B 1 70 ? 1.572 26.594 13.875 1 97.38 70 ASP B C 1
ATOM 1457 O O . ASP B 1 70 ? 2.4 27.422 13.492 1 97.38 70 ASP B O 1
ATOM 1461 N N . TYR B 1 71 ? 0.337 27 14.109 1 96.56 71 TYR B N 1
ATOM 1462 C CA . TYR B 1 71 ? -0.162 28.359 13.883 1 96.56 71 TYR B CA 1
ATOM 1463 C C . TYR B 1 71 ? 0.277 29.297 14.992 1 96.56 71 TYR B C 1
ATOM 1465 O O . TYR B 1 71 ? 0.09 30.516 14.898 1 96.56 71 TYR B O 1
ATOM 1473 N N . HIS B 1 72 ? 0.898 28.734 16.062 1 95.19 72 HIS B N 1
ATOM 1474 C CA . HIS B 1 72 ? 1.391 29.516 17.188 1 95.19 72 HIS B CA 1
ATOM 1475 C C . HIS B 1 72 ? 0.293 30.391 17.766 1 95.19 72 HIS B C 1
ATOM 1477 O O . HIS B 1 72 ? 0.511 31.594 18 1 95.19 72 HIS B O 1
ATOM 1483 N N . GLU B 1 73 ? -0.764 29.875 17.859 1 93.38 73 GLU B N 1
ATOM 1484 C CA . GLU B 1 73 ? -1.896 30.609 18.406 1 93.38 73 GLU B CA 1
ATOM 1485 C C . GLU B 1 73 ? -2.354 30.016 19.734 1 93.38 73 GLU B C 1
ATOM 1487 O O . GLU B 1 73 ? -1.835 28.984 20.172 1 93.38 73 GLU B O 1
ATOM 1492 N N . GLN B 1 74 ? -3.207 30.844 20.516 1 92.25 74 GLN B N 1
ATOM 1493 C CA . GLN B 1 74 ? -3.844 30.406 21.75 1 92.25 74 GLN B CA 1
ATOM 1494 C C . GLN B 1 74 ? -5.363 30.359 21.594 1 92.25 74 GLN B C 1
ATOM 1496 O O . GLN B 1 74 ? -5.992 31.359 21.266 1 92.25 74 GLN B O 1
ATOM 1501 N N . PRO B 1 75 ? -5.832 29.109 21.844 1 92.25 75 PRO B N 1
ATOM 1502 C CA . PRO B 1 75 ? -5.285 27.781 22.141 1 92.25 75 PRO B CA 1
ATOM 1503 C C . PRO B 1 75 ? -4.445 27.219 21 1 92.25 75 PRO B C 1
ATOM 1505 O O . PRO B 1 75 ? -4.605 27.625 19.844 1 92.25 75 PRO B O 1
ATOM 1508 N N . PRO B 1 76 ? -3.621 26.281 21.375 1 94.12 76 PRO B N 1
ATOM 1509 C CA . PRO B 1 76 ? -2.707 25.766 20.359 1 94.12 76 PRO B CA 1
ATOM 1510 C C . PRO B 1 76 ? -3.436 25.125 19.172 1 94.12 76 PRO B C 1
ATOM 1512 O O . PRO B 1 76 ? -4.441 24.438 19.375 1 94.12 76 PRO B O 1
ATOM 1515 N N . ARG B 1 77 ? -3.006 25.5 17.969 1 95.38 77 ARG B N 1
ATOM 1516 C CA . ARG B 1 77 ? -3.559 24.922 16.75 1 95.38 77 ARG B CA 1
ATOM 1517 C C . ARG B 1 77 ? -2.453 24.375 15.852 1 95.38 77 ARG B C 1
ATOM 1519 O O . ARG B 1 77 ? -1.57 25.109 15.422 1 95.38 77 ARG B O 1
ATOM 1526 N N . VAL B 1 78 ? -2.457 23.078 15.648 1 97.75 78 VAL B N 1
ATOM 1527 C CA . VAL B 1 78 ? -1.528 22.391 14.758 1 97.75 78 VAL B CA 1
ATOM 1528 C C . VAL B 1 78 ? -2.309 21.625 13.688 1 97.75 78 VAL B C 1
ATOM 1530 O O . VAL B 1 78 ? -3.32 20.984 13.984 1 97.75 78 VAL B O 1
ATOM 1533 N N . GLU B 1 79 ? -1.806 21.812 12.461 1 98.62 79 GLU B N 1
ATOM 1534 C CA . GLU B 1 79 ? -2.447 21.078 11.383 1 98.62 79 GLU B CA 1
ATOM 1535 C C . GLU B 1 79 ? -1.424 20.297 10.57 1 98.62 79 GLU B C 1
ATOM 1537 O O . GLU B 1 79 ? -0.247 20.656 10.523 1 98.62 79 GLU B O 1
ATOM 1542 N N . TYR B 1 80 ? -1.876 19.266 10 1 98.75 80 TYR B N 1
ATOM 1543 C CA . TYR B 1 80 ? -1.093 18.406 9.109 1 98.75 80 TYR B CA 1
ATOM 1544 C C . TYR B 1 80 ? -1.623 18.469 7.684 1 98.75 80 TYR B C 1
ATOM 1546 O O . TYR B 1 80 ? -2.836 18.484 7.465 1 98.75 80 TYR B O 1
ATOM 1554 N N . GLY B 1 81 ? -0.717 18.5 6.711 1 98.62 81 GLY B N 1
ATOM 1555 C CA . GLY B 1 81 ? -1.076 18.516 5.305 1 98.62 81 GLY B CA 1
ATOM 1556 C C . GLY B 1 81 ? -0.052 17.828 4.418 1 98.62 81 GLY B C 1
ATOM 1557 O O . GLY B 1 81 ? 0.913 17.25 4.914 1 98.62 81 GLY B O 1
ATOM 1558 N N . LEU B 1 82 ? -0.288 17.875 3.121 1 98.38 82 LEU B N 1
ATOM 1559 C CA . LEU B 1 82 ? 0.615 17.25 2.166 1 98.38 82 LEU B CA 1
ATOM 1560 C C . LEU B 1 82 ? 1.609 18.25 1.606 1 98.38 82 LEU B C 1
ATOM 1562 O O . LEU B 1 82 ? 1.249 19.406 1.334 1 98.38 82 LEU B O 1
ATOM 1566 N N . THR B 1 83 ? 2.826 17.766 1.517 1 98 83 THR B N 1
ATOM 1567 C CA . THR B 1 83 ? 3.809 18.531 0.757 1 98 83 THR B CA 1
ATOM 1568 C C . THR B 1 83 ? 3.576 18.375 -0.743 1 98 83 THR B C 1
ATOM 1570 O O . THR B 1 83 ? 2.68 17.641 -1.163 1 98 83 THR B O 1
ATOM 1573 N N . GLU B 1 84 ? 4.41 19.125 -1.506 1 96.5 84 GLU B N 1
ATOM 1574 C CA . GLU B 1 84 ? 4.371 18.906 -2.951 1 96.5 84 GLU B CA 1
ATOM 1575 C C . GLU B 1 84 ? 4.695 17.469 -3.307 1 96.5 84 GLU B C 1
ATOM 1577 O O . GLU B 1 84 ? 4.043 16.875 -4.168 1 96.5 84 GLU B O 1
ATOM 1582 N N . LEU B 1 85 ? 5.668 16.906 -2.646 1 96.12 85 LEU B N 1
ATOM 1583 C CA . LEU B 1 85 ? 6.047 15.523 -2.871 1 96.12 85 LEU B CA 1
ATOM 1584 C C . LEU B 1 85 ? 4.902 14.578 -2.512 1 96.12 85 LEU B C 1
ATOM 1586 O O . LEU B 1 85 ? 4.602 13.648 -3.256 1 96.12 85 LEU B O 1
ATOM 1590 N N . GLY B 1 86 ? 4.281 14.852 -1.376 1 96.94 86 GLY B N 1
ATOM 1591 C CA . GLY B 1 86 ? 3.141 14.047 -0.967 1 96.94 86 GLY B CA 1
ATOM 1592 C C . GLY B 1 86 ? 2.008 14.062 -1.977 1 96.94 86 GLY B C 1
ATOM 1593 O O . GLY B 1 86 ? 1.347 13.047 -2.193 1 96.94 86 GLY B O 1
ATOM 1594 N N . THR B 1 87 ? 1.816 15.211 -2.602 1 96.81 87 THR B N 1
ATOM 1595 C CA . THR B 1 87 ? 0.739 15.375 -3.572 1 96.81 87 THR B CA 1
ATOM 1596 C C . THR B 1 87 ? 0.977 14.5 -4.797 1 96.81 87 THR B C 1
ATOM 1598 O O . THR B 1 87 ? 0.027 14.07 -5.457 1 96.81 87 THR B O 1
ATOM 1601 N N . LYS B 1 88 ? 2.203 14.141 -5.039 1 95.62 88 LYS B N 1
ATOM 1602 C CA . LYS B 1 88 ? 2.545 13.305 -6.184 1 95.62 88 LYS B CA 1
ATOM 1603 C C . LYS B 1 88 ? 2.062 11.875 -5.984 1 95.62 88 LYS B C 1
ATOM 1605 O O . LYS B 1 88 ? 2 11.094 -6.938 1 95.62 88 LYS B O 1
ATOM 1610 N N . MET B 1 89 ? 1.651 11.516 -4.809 1 95.81 89 MET B N 1
ATOM 1611 C CA . MET B 1 89 ? 1.152 10.18 -4.508 1 95.81 89 MET B CA 1
ATOM 1612 C C . MET B 1 89 ? -0.354 10.094 -4.734 1 95.81 89 MET B C 1
ATOM 1614 O O . MET B 1 89 ? -0.921 9 -4.77 1 95.81 89 MET B O 1
ATOM 1618 N N . LEU B 1 90 ? -1.008 11.211 -4.918 1 95.81 90 LEU B N 1
ATOM 1619 C CA . LEU B 1 90 ? -2.467 11.25 -4.918 1 95.81 90 LEU B CA 1
ATOM 1620 C C . LEU B 1 90 ? -3.033 10.461 -6.09 1 95.81 90 LEU B C 1
ATOM 1622 O O . LEU B 1 90 ? -4.07 9.805 -5.957 1 95.81 90 LEU B O 1
ATOM 1626 N N . PRO B 1 91 ? -2.363 10.445 -7.227 1 95.44 91 PRO B N 1
ATOM 1627 C CA . PRO B 1 91 ? -2.871 9.594 -8.305 1 95.44 91 PRO B CA 1
ATOM 1628 C C . PRO B 1 91 ? -2.916 8.117 -7.918 1 95.44 91 PRO B C 1
ATOM 1630 O O . PRO B 1 91 ? -3.814 7.387 -8.352 1 95.44 91 PRO B O 1
ATOM 1633 N N . ILE B 1 92 ? -1.995 7.695 -7.129 1 95.5 92 ILE B N 1
ATOM 1634 C CA . ILE B 1 92 ? -1.974 6.312 -6.656 1 95.5 92 ILE B CA 1
ATOM 1635 C C . ILE B 1 92 ? -3.17 6.062 -5.742 1 95.5 92 ILE B C 1
ATOM 1637 O O . ILE B 1 92 ? -3.873 5.059 -5.891 1 95.5 92 ILE B O 1
ATOM 1641 N N . VAL B 1 93 ? -3.469 6.969 -4.859 1 95.81 93 VAL B N 1
ATOM 1642 C CA . VAL B 1 93 ? -4.613 6.871 -3.959 1 95.81 93 VAL B CA 1
ATOM 1643 C C . VAL B 1 93 ? -5.906 6.832 -4.77 1 95.81 93 VAL B C 1
ATOM 1645 O O . VAL B 1 93 ? -6.809 6.043 -4.473 1 95.81 93 VAL B O 1
ATOM 1648 N N . ASN B 1 94 ? -5.949 7.645 -5.801 1 96.25 94 ASN B N 1
ATOM 1649 C CA . ASN B 1 94 ? -7.125 7.656 -6.664 1 96.25 94 ASN B CA 1
ATOM 1650 C C . ASN B 1 94 ? -7.32 6.316 -7.367 1 96.25 94 ASN B C 1
ATOM 1652 O O . ASN B 1 94 ? -8.445 5.828 -7.48 1 96.25 94 ASN B O 1
ATOM 1656 N N . SER B 1 95 ? -6.25 5.77 -7.828 1 96.12 95 SER B N 1
ATOM 1657 C CA . SER B 1 95 ? -6.32 4.473 -8.492 1 96.12 95 SER B CA 1
ATOM 1658 C C . SER B 1 95 ? -6.77 3.381 -7.527 1 96.12 95 SER B C 1
ATOM 1660 O O . SER B 1 95 ? -7.508 2.471 -7.91 1 96.12 95 SER B O 1
ATOM 1662 N N . LEU B 1 96 ? -6.34 3.502 -6.297 1 96.06 96 LEU B N 1
ATOM 1663 C CA . LEU B 1 96 ? -6.777 2.559 -5.273 1 96.06 96 LEU B CA 1
ATOM 1664 C C . LEU B 1 96 ? -8.273 2.691 -5.02 1 96.06 96 LEU B C 1
ATOM 1666 O O . LEU B 1 96 ? -8.977 1.686 -4.867 1 96.06 96 LEU B O 1
ATOM 1670 N N . ALA B 1 97 ? -8.75 3.881 -4.965 1 96.31 97 ALA B N 1
ATOM 1671 C CA . ALA B 1 97 ? -10.18 4.109 -4.801 1 96.31 97 ALA B CA 1
ATOM 1672 C C . ALA B 1 97 ? -10.977 3.479 -5.941 1 96.31 97 ALA B C 1
ATOM 1674 O O . ALA B 1 97 ? -11.984 2.811 -5.711 1 96.31 97 ALA B O 1
ATOM 1675 N N . ASP B 1 98 ? -10.477 3.701 -7.148 1 96.81 98 ASP B N 1
ATOM 1676 C CA . ASP B 1 98 ? -11.133 3.137 -8.32 1 96.81 98 ASP B CA 1
ATOM 1677 C C . ASP B 1 98 ? -11.172 1.612 -8.258 1 96.81 98 ASP B C 1
ATOM 1679 O O . ASP B 1 98 ? -12.203 0.998 -8.531 1 96.81 98 ASP B O 1
ATOM 1683 N N . PHE B 1 99 ? -10.125 1.062 -7.914 1 96.88 99 PHE B N 1
ATOM 1684 C CA . PHE B 1 99 ? -10.078 -0.391 -7.805 1 96.88 99 PHE B CA 1
ATOM 1685 C C . PHE B 1 99 ? -11.008 -0.881 -6.703 1 96.88 99 PHE B C 1
ATOM 1687 O O . PHE B 1 99 ? -11.703 -1.884 -6.875 1 96.88 99 PHE B O 1
ATOM 1694 N N . GLY B 1 100 ? -10.891 -0.218 -5.527 1 96.06 100 GLY B N 1
ATOM 1695 C CA . GLY B 1 100 ? -11.789 -0.584 -4.438 1 96.06 100 GLY B CA 1
ATOM 1696 C C . GLY B 1 100 ? -13.25 -0.578 -4.844 1 96.06 100 GLY B C 1
ATOM 1697 O O . GLY B 1 100 ? -13.992 -1.502 -4.508 1 96.06 100 GLY B O 1
ATOM 1698 N N . ASN B 1 101 ? -13.633 0.469 -5.555 1 96 101 ASN B N 1
ATOM 1699 C CA . ASN B 1 101 ? -14.992 0.547 -6.062 1 96 101 ASN B CA 1
ATOM 1700 C C . ASN B 1 101 ? -15.305 -0.606 -7.012 1 96 101 ASN B C 1
ATOM 1702 O O . ASN B 1 101 ? -16.375 -1.215 -6.926 1 96 101 ASN B O 1
ATOM 1706 N N . TYR B 1 102 ? -14.414 -0.86 -7.898 1 95.62 102 TYR B N 1
ATOM 1707 C CA . TYR B 1 102 ? -14.586 -1.958 -8.844 1 95.62 102 TYR B CA 1
ATOM 1708 C C . TYR B 1 102 ? -14.742 -3.287 -8.117 1 95.62 102 TYR B C 1
ATOM 1710 O O . TYR B 1 102 ? -15.656 -4.062 -8.422 1 95.62 102 TYR B O 1
ATOM 1718 N N . TYR B 1 103 ? -13.883 -3.531 -7.141 1 95.75 103 TYR B N 1
ATOM 1719 C CA . TYR B 1 103 ? -13.922 -4.766 -6.359 1 95.75 103 TYR B CA 1
ATOM 1720 C C . TYR B 1 103 ? -15.266 -4.93 -5.664 1 95.75 103 TYR B C 1
ATOM 1722 O O . TYR B 1 103 ? -15.867 -6.004 -5.707 1 95.75 103 TYR B O 1
ATOM 1730 N N . LYS B 1 104 ? -15.727 -3.918 -5.09 1 93.88 104 LYS B N 1
ATOM 1731 C CA . LYS B 1 104 ? -17 -3.965 -4.395 1 93.88 104 LYS B CA 1
ATOM 1732 C C . LYS B 1 104 ? -18.141 -4.277 -5.355 1 93.88 104 LYS B C 1
ATOM 1734 O O . LYS B 1 104 ? -19.094 -4.973 -4.996 1 93.88 104 LYS B O 1
ATOM 1739 N N . SER B 1 105 ? -18.047 -3.744 -6.559 1 92.94 105 SER B N 1
ATOM 1740 C CA . SER B 1 105 ? -19.109 -3.953 -7.547 1 92.94 105 SER B CA 1
ATOM 1741 C C . SER B 1 105 ? -19.188 -5.418 -7.965 1 92.94 105 SER B C 1
ATOM 1743 O O . SER B 1 105 ? -20.266 -5.914 -8.281 1 92.94 105 SER B O 1
ATOM 1745 N N . ILE B 1 106 ? -18.094 -6.113 -7.988 1 89.75 106 ILE B N 1
ATOM 1746 C CA . ILE B 1 106 ? -18.078 -7.496 -8.445 1 89.75 106 ILE B CA 1
ATOM 1747 C C . ILE B 1 106 ? -18.484 -8.422 -7.301 1 89.75 106 ILE B C 1
ATOM 1749 O O . ILE B 1 106 ? -19.047 -9.492 -7.527 1 89.75 106 ILE B O 1
ATOM 1753 N N . ILE B 1 107 ? -18.156 -8.047 -6.094 1 86.44 107 ILE B N 1
ATOM 1754 C CA . ILE B 1 107 ? -18.547 -8.859 -4.945 1 86.44 107 ILE B CA 1
ATOM 1755 C C . ILE B 1 107 ? -20.047 -8.703 -4.688 1 86.44 107 ILE B C 1
ATOM 1757 O O . ILE B 1 107 ? -20.688 -9.641 -4.223 1 86.44 107 ILE B O 1
ATOM 1761 N N . GLU B 1 108 ? -20.484 -7.473 -4.781 1 76.38 108 GLU B N 1
ATOM 1762 C CA . GLU B 1 108 ? -21.922 -7.25 -4.637 1 76.38 108 GLU B CA 1
ATOM 1763 C C . GLU B 1 108 ? -22.703 -8.078 -5.648 1 76.38 108 GLU B C 1
ATOM 1765 O O . GLU B 1 108 ? -23.828 -8.5 -5.371 1 76.38 108 GLU B O 1
ATOM 1770 N N . GLN B 1 109 ? -22.156 -8.242 -6.75 1 68.88 109 GLN B N 1
ATOM 1771 C CA . GLN B 1 109 ? -22.859 -8.969 -7.797 1 68.88 109 GLN B CA 1
ATOM 1772 C C . GLN B 1 109 ? -22.797 -10.477 -7.562 1 68.88 109 GLN B C 1
ATOM 1774 O O . GLN B 1 109 ? -23.641 -11.219 -8.07 1 68.88 109 GLN B O 1
ATOM 1779 N N . ASN B 1 110 ? -21.875 -10.938 -6.805 1 58.12 110 ASN B N 1
ATOM 1780 C CA . ASN B 1 110 ? -21.859 -12.367 -6.531 1 58.12 110 ASN B CA 1
ATOM 1781 C C . ASN B 1 110 ? -22.484 -12.688 -5.168 1 58.12 110 ASN B C 1
ATOM 1783 O O . ASN B 1 110 ? -22.25 -11.969 -4.199 1 58.12 110 ASN B O 1
#

Solvent-accessible surface area (backbone atoms only — not comparable to full-atom values): 12004 Å² total; per-residue (Å²): 99,68,56,59,89,74,47,54,86,48,29,43,54,31,31,38,73,70,44,41,41,80,55,46,54,58,50,49,56,55,32,69,77,43,70,34,39,67,68,60,48,48,71,72,40,86,88,60,48,71,67,56,51,52,52,49,50,50,50,30,37,46,59,46,28,29,44,80,45,72,69,82,42,92,73,82,47,53,34,34,33,59,31,77,65,29,55,70,48,46,65,50,52,50,50,33,27,52,48,15,47,52,52,49,55,55,35,66,71,96,97,70,58,59,89,74,47,55,87,49,30,43,55,32,31,39,74,70,43,42,40,79,55,45,54,57,52,48,57,55,33,69,76,42,69,36,38,66,68,61,50,47,71,73,40,87,88,59,48,69,67,58,51,52,54,46,51,50,50,30,36,46,60,45,30,29,44,79,46,71,70,82,44,91,72,82,45,55,35,34,32,59,30,76,65,29,54,67,47,45,65,50,50,50,48,33,27,52,48,15,48,52,52,51,56,55,36,65,71,96

=== Feature glossary ===
The record interleaves many kinds of information about one protein. Here is each kind framed as the question it answers.

Q: Are the domains correctly placed relative to each other?
A: Predicted aligned error is AlphaFold's pairwise confidence. Unlike pLDDT (per-residue), PAE is per-residue-pair and captures whether two parts of the structure are correctly placed relative to each other. Units are ångströms of expected positional error.

Q: Which residues are in helices, strands, or loops?
A: Eight-state secondary structure (DSSP): H is the canonical α-helix, G the tighter 3₁₀-helix, I the wider π-helix; E/B are β-structure, T and S are turns and bends, and '-' is everything else. DSSP derives these from the pattern of main-chain N–H···O=C hydrogen bonds, not from the sequence.

Q: What if only a Cα trace is available?
A: P-SEA three-state annotation labels each residue as helix, strand, or coil based purely on the geometry of the Cα trace. It serves as a fallback when the full backbone (and thus DSSP) is unavailable.

Q: What are the backbone torsion angles?
A: φ (phi) and ψ (psi) are the two rotatable backbone dihedrals per residue: φ is the C(i-1)–N–Cα–C torsion, ψ is the N–Cα–C–N(i+1) torsion, both in degrees on (−180°, 180°]. α-helical residues cluster near (−60°, −45°); β-strand residues near (−120°, +130°). A Ramachandran plot is simply a scatter of (φ, ψ) for every residue.

Q: What known structures does this most resemble?
A: Structural nearest neighbors (via Foldseek easy-search vs the PDB). Reported per hit: target PDB id, E-value, and alignment TM-score. A TM-score above ~0.5 is the conventional threshold for 'same fold'.

Q: What family and function is it annotated with?
A: Database cross-references. InterPro integrates a dozen domain/family signature databases into unified entries with residue-range hits. GO terms attach function/process/location labels with evidence codes. CATH codes position the fold in a four-level structural taxonomy. Organism is the NCBI-taxonomy species name.

Q: Which residues are buried vs exposed?
A: Solvent accessibility: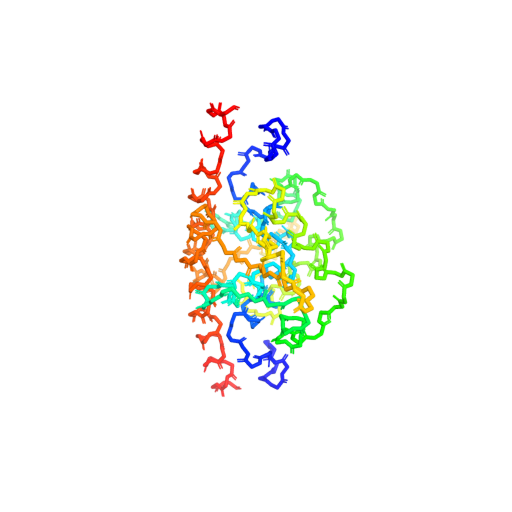 the surface area of each residue that a 1.4 Å water probe can touch, in Å². When only backbone atoms are present the absolute values are lower than full-atom SASA (side chains contribute most of the area) and are flagged as backbone-only.

Q: What do the diagnostic plots show?
A: Three diagnostic plots accompany the record. The Cα contact map visualizes the tertiary structure as a 2D adjacency matrix (8 Å cutoff, sequence-local contacts suppressed). The Ramachandran plot shows the distribution of backbone (φ, ψ) torsions, with points in the α and β basins reflecting secondary structure content. The PAE plot shows AlphaFold's inter-residue confidence as a color matrix.

Q: What is the amino-acid chain?
A: The amino-acid sequence is the protein's primary structure: the linear order of residues from the N-terminus to the C-terminus, written in one-letter code. Everything else here — the 3D coordinates, the secondary structure, the domain annotations — is ultimately a consequence of this string.

Q: What do the rendered images show?
A: The six renders are orthographic views along the three Cartesian axes in both directions. Representation (cartoon, sticks, or surface) and color scheme (sequence-rainbow or by-chain) vary across proteins so the training set covers all the common visualization conventions.

Q: Where is each backbone atom in 3D?
A: The mmCIF table is the protein's shape written out atom by atom. For each backbone N, Cα, C, and carbonyl O, it records an (x, y, z) coordinate triple in Å plus the residue type, chain letter, and residue number.

Q: How mobile is each atom in the crystal?
A: For experimental (PDB) structures, the B-factor (temperature factor) quantifies the positional spread of each atom in the crystal — a combination of thermal vibration and static disorder — in units of Å². High B-factors mark flexible loops or poorly resolved regions; low B-factors mark the rigid, well-ordered core.

Q: How big and how compact is the whole molecule?
A: Three whole-structure scalars: the radius of gyration (RMS distance of Cα from centroid, in Å), the count of Cα–Cα contacts (pairs closer than 8 Å and separated by more than four residues in sequence — i.e. tertiary, not local, contacts), and the bounding-box dimensions. Together they distinguish compact globular folds from extended fibres or disordered chains.

Q: What does the local fold look like, residue by residue?
A: A 3Di character summarizes, for each residue, the relative orientation of the Cα frame of its nearest spatial neighbor. Because it encodes fold topology rather than chemistry, 3Di alignments detect remote structural similarity that sequence alignment misses.

Q: How confident is the AlphaFold model at each residue?
A: For AlphaFold models, the B-factor field carries pLDDT — the model's own estimate of local accuracy on a 0–100 scale. Regions with pLDDT<50 should be treated as essentially unmodeled; they often correspond to intrinsically disordered segments.